Protein AF-A0A813IE29-F1 (afdb_monomer_lite)

Secondary structure (DSSP, 8-state):
-PPPP-PPPPTT---PPP--EEEEE-S--GGG--TT-EEEEEEE-TTSEEEEEETTS-EEEEEGGGEEE----SS--------------TT-HHHHHHHHHHHHHHHHHHHHHHHHHHHHHHHHHHHHHHHHHHHHHHHH-HHHHHHHHHHHHTT-HHHHHHTT-SSHHHHHHHHHHHHHHHHHHHHHHHHHT--

pLDDT: mean 80.19, std 20.21, range [36.53, 98.31]

Organism: Polarella glacialis (NCBI:txid89957)

Radius of gyration: 28.97 Å; chains: 1; bounding box: 82×62×83 Å

Structure (mmCIF, N/CA/C/O backbone):
data_AF-A0A813IE29-F1
#
_entry.id   AF-A0A813IE29-F1
#
loop_
_atom_site.group_PDB
_atom_site.id
_atom_site.type_symbol
_atom_site.label_atom_id
_atom_site.label_alt_id
_atom_site.label_comp_id
_atom_site.label_asym_id
_atom_site.label_entity_id
_atom_site.label_seq_id
_atom_site.pdbx_PDB_ins_code
_atom_site.Cartn_x
_atom_site.Cartn_y
_atom_site.Cartn_z
_atom_site.occupancy
_atom_site.B_iso_or_equiv
_atom_site.auth_seq_id
_atom_site.auth_comp_id
_atom_site.auth_asym_id
_atom_site.auth_atom_id
_atom_site.pdbx_PDB_model_num
ATOM 1 N N . MET A 1 1 ? 47.164 -33.879 40.503 1.00 57.88 1 MET A N 1
ATOM 2 C CA . MET A 1 1 ? 46.144 -33.152 39.718 1.00 57.88 1 MET A CA 1
ATOM 3 C C . MET A 1 1 ? 46.187 -33.703 38.300 1.00 57.88 1 MET A C 1
ATOM 5 O O . MET A 1 1 ? 47.232 -33.551 37.677 1.00 57.88 1 MET A O 1
ATOM 9 N N . PRO A 1 2 ? 45.166 -34.434 37.824 1.00 58.34 2 PRO A N 1
ATOM 10 C CA . PRO A 1 2 ? 45.134 -34.891 36.438 1.00 58.34 2 PRO A CA 1
ATOM 11 C C . PRO A 1 2 ? 44.675 -33.756 35.497 1.00 58.34 2 PRO A C 1
ATOM 13 O O . PRO A 1 2 ? 43.907 -32.894 35.933 1.00 58.34 2 PRO A O 1
ATOM 16 N N . PRO A 1 3 ? 45.145 -33.727 34.235 1.00 64.62 3 PRO A N 1
ATOM 17 C CA . PRO A 1 3 ? 44.758 -32.717 33.256 1.00 64.62 3 PRO A CA 1
ATOM 18 C C . PRO A 1 3 ? 43.343 -32.965 32.714 1.00 64.62 3 PRO A C 1
ATOM 20 O O . PRO A 1 3 ? 42.901 -34.106 32.573 1.00 64.62 3 PRO A O 1
ATOM 23 N N . ALA A 1 4 ? 42.641 -31.869 32.427 1.00 56.41 4 ALA A N 1
ATOM 24 C CA . ALA A 1 4 ? 41.278 -31.851 31.919 1.00 56.41 4 ALA A CA 1
ATOM 25 C C . ALA A 1 4 ? 41.163 -32.551 30.553 1.00 56.41 4 ALA A C 1
ATOM 27 O O . ALA A 1 4 ? 41.956 -32.315 29.641 1.00 56.41 4 ALA A O 1
ATOM 28 N N . LEU A 1 5 ? 40.144 -33.404 30.434 1.00 57.03 5 LEU A N 1
ATOM 29 C CA . LEU A 1 5 ? 39.741 -34.078 29.207 1.00 57.03 5 LEU A CA 1
ATOM 30 C C . LEU A 1 5 ? 39.273 -33.038 28.180 1.00 57.03 5 LEU A C 1
ATOM 32 O O . LEU A 1 5 ? 38.291 -32.331 28.393 1.00 57.03 5 LEU A O 1
ATOM 36 N N . SER A 1 6 ? 39.999 -32.963 27.068 1.00 57.66 6 SER A N 1
ATOM 37 C CA . SER A 1 6 ? 39.623 -32.234 25.859 1.00 57.66 6 SER A CA 1
ATOM 38 C C . SER A 1 6 ? 38.347 -32.853 25.274 1.00 57.66 6 SER A C 1
ATOM 40 O O . SER A 1 6 ? 38.348 -34.019 24.878 1.00 57.66 6 SER A O 1
ATOM 42 N N . SER A 1 7 ? 37.246 -32.095 25.255 1.00 57.84 7 SER A N 1
ATOM 43 C CA . SER A 1 7 ? 36.025 -32.497 24.558 1.00 57.84 7 SER A CA 1
ATOM 44 C C . SER A 1 7 ? 36.246 -32.371 23.053 1.00 57.84 7 SER A C 1
ATOM 46 O O . SER A 1 7 ? 36.462 -31.270 22.542 1.00 57.84 7 SER A O 1
ATOM 48 N N . ALA A 1 8 ? 36.186 -33.495 22.345 1.00 56.22 8 ALA A N 1
ATOM 49 C CA . ALA A 1 8 ? 36.137 -33.499 20.892 1.00 56.22 8 ALA A CA 1
ATOM 50 C C . ALA A 1 8 ? 34.860 -32.781 20.402 1.00 56.22 8 ALA A C 1
ATOM 52 O O . ALA A 1 8 ? 33.805 -32.938 21.024 1.00 56.22 8 ALA A O 1
ATOM 53 N N . PRO A 1 9 ? 34.930 -32.007 19.304 1.00 51.56 9 PRO A N 1
ATOM 54 C CA . PRO A 1 9 ? 33.754 -31.384 18.710 1.00 51.56 9 PRO A CA 1
ATOM 55 C C . PRO A 1 9 ? 32.780 -32.465 18.226 1.00 51.56 9 PRO A C 1
ATOM 57 O O . PRO A 1 9 ? 33.176 -33.432 17.572 1.00 51.56 9 PRO A O 1
ATOM 60 N N . ALA A 1 10 ? 31.505 -32.313 18.585 1.00 57.12 10 ALA A N 1
ATOM 61 C CA . ALA A 1 10 ? 30.446 -33.228 18.192 1.00 57.12 10 ALA A CA 1
ATOM 62 C C . ALA A 1 10 ? 30.301 -33.250 16.661 1.00 57.12 10 ALA A C 1
ATOM 64 O O . ALA A 1 10 ? 30.154 -32.220 16.006 1.00 57.12 10 ALA A O 1
ATOM 65 N N . PHE A 1 11 ? 30.347 -34.454 16.096 1.00 49.22 11 PHE A N 1
ATOM 66 C CA . PHE A 1 11 ? 30.137 -34.729 14.680 1.00 49.22 11 PHE A CA 1
ATOM 67 C C . PHE A 1 11 ? 28.662 -34.436 14.340 1.00 49.22 11 PHE A C 1
ATOM 69 O O . PHE A 1 11 ? 27.794 -35.271 14.584 1.00 49.22 11 PHE A O 1
ATOM 76 N N . GLY A 1 12 ? 28.357 -33.224 13.861 1.00 51.28 12 GLY A N 1
ATOM 77 C CA . GLY A 1 12 ? 26.970 -32.821 13.579 1.00 51.28 12 GLY A CA 1
ATOM 78 C C . GLY A 1 12 ? 26.745 -31.438 12.956 1.00 51.28 12 GLY A C 1
ATOM 79 O O . GLY A 1 12 ? 25.664 -31.195 12.431 1.00 51.28 12 GLY A O 1
ATOM 80 N N . GLU A 1 13 ? 27.731 -30.541 12.936 1.00 45.94 13 GLU A N 1
ATOM 81 C CA . GLU A 1 13 ? 27.557 -29.183 12.392 1.00 45.94 13 GLU A CA 1
ATOM 82 C C . GLU A 1 13 ? 28.070 -29.063 10.952 1.00 45.94 13 GLU A C 1
ATOM 84 O O . GLU A 1 13 ? 29.008 -28.337 10.647 1.00 45.94 13 GLU A O 1
ATOM 89 N N . TYR A 1 14 ? 27.443 -29.797 10.039 1.00 48.53 14 TYR A N 1
ATOM 90 C CA . TYR A 1 14 ? 27.430 -29.427 8.620 1.00 48.53 14 TYR A CA 1
ATOM 91 C C . TYR A 1 14 ? 26.016 -29.646 8.080 1.00 48.53 14 TYR A C 1
ATOM 93 O O . TYR A 1 14 ? 25.783 -30.390 7.131 1.00 48.53 14 TYR A O 1
ATOM 101 N N . ALA A 1 15 ? 25.036 -29.025 8.742 1.00 52.38 15 ALA A N 1
ATOM 102 C CA . ALA A 1 15 ? 23.745 -28.809 8.115 1.00 52.38 15 ALA A CA 1
ATOM 103 C C . ALA A 1 15 ? 23.960 -27.714 7.055 1.00 52.38 15 ALA A C 1
ATOM 105 O O . ALA A 1 15 ? 24.306 -26.590 7.432 1.00 52.38 15 ALA A O 1
ATOM 106 N N . PRO A 1 16 ? 23.830 -28.010 5.746 1.00 56.41 16 PRO A N 1
ATOM 107 C CA . PRO A 1 16 ? 23.849 -26.960 4.735 1.00 56.41 16 PRO A CA 1
ATOM 108 C C . PRO A 1 16 ? 22.800 -25.904 5.111 1.00 56.41 16 PRO A C 1
ATOM 110 O O . PRO A 1 16 ? 21.760 -26.272 5.669 1.00 56.41 16 PRO A O 1
ATOM 113 N N . PRO A 1 17 ? 23.069 -24.608 4.860 1.00 56.44 17 PRO A N 1
ATOM 114 C CA . PRO A 1 17 ? 22.168 -23.531 5.247 1.00 56.44 17 PRO A CA 1
ATOM 115 C C . PRO A 1 17 ? 20.763 -23.867 4.756 1.00 56.44 17 PRO A C 1
ATOM 117 O O . PRO A 1 17 ? 20.552 -24.102 3.564 1.00 56.44 17 PRO A O 1
ATOM 120 N N . ALA A 1 18 ? 19.821 -23.973 5.697 1.00 58.38 18 ALA A N 1
ATOM 121 C CA . ALA A 1 18 ? 18.430 -24.206 5.364 1.00 58.38 18 ALA A CA 1
ATOM 122 C C . ALA A 1 18 ? 18.011 -23.094 4.403 1.00 58.38 18 ALA A C 1
ATOM 124 O O . ALA A 1 18 ? 18.167 -21.915 4.716 1.00 58.38 18 ALA A O 1
ATOM 125 N N . ILE A 1 19 ? 17.543 -23.481 3.218 1.00 63.28 19 ILE A N 1
ATOM 126 C CA . ILE A 1 19 ? 16.995 -22.560 2.229 1.00 63.28 19 ILE A CA 1
ATOM 127 C C . ILE A 1 19 ? 15.746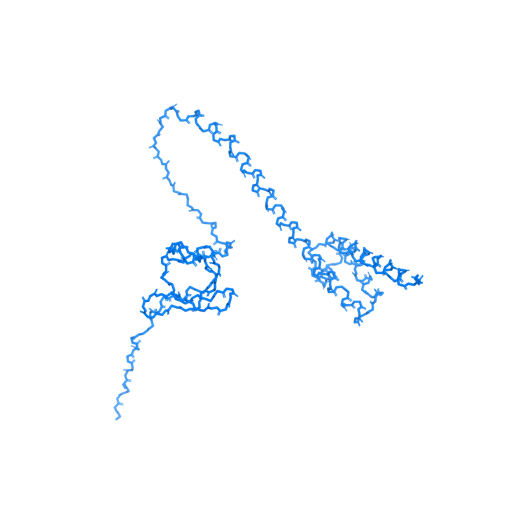 -21.953 2.875 1.00 63.28 19 ILE A C 1
ATOM 129 O O . ILE A 1 19 ? 14.675 -22.551 2.838 1.00 63.28 19 ILE A O 1
ATOM 133 N N . SER A 1 20 ? 15.898 -20.819 3.552 1.00 71.94 20 SER A N 1
ATOM 134 C CA . SER A 1 20 ? 14.799 -20.068 4.141 1.00 71.94 20 SER A CA 1
ATOM 135 C C . SER A 1 20 ? 14.306 -19.070 3.099 1.00 71.94 20 SER A C 1
ATOM 137 O O . SER A 1 20 ? 15.028 -18.169 2.677 1.00 71.94 20 SER A O 1
ATOM 139 N N . GLY A 1 21 ? 13.082 -19.264 2.612 1.00 86.25 21 GLY A N 1
ATOM 140 C CA . GLY A 1 21 ? 12.521 -18.390 1.586 1.00 86.25 21 GLY A CA 1
ATOM 141 C C . GLY A 1 21 ? 11.271 -18.943 0.916 1.00 86.25 21 GLY A C 1
ATOM 142 O O . GLY A 1 21 ? 10.865 -20.085 1.152 1.00 86.25 21 GLY A O 1
ATOM 143 N N . GLN A 1 22 ? 10.659 -18.108 0.074 1.00 91.19 22 GLN A N 1
ATOM 144 C CA . GLN A 1 22 ? 9.569 -18.535 -0.797 1.00 91.19 22 GLN A CA 1
ATOM 145 C C . GLN A 1 22 ? 10.106 -19.437 -1.910 1.00 91.19 22 GLN A C 1
ATOM 147 O O . GLN A 1 22 ? 11.118 -19.149 -2.556 1.00 91.19 22 GLN A O 1
ATOM 152 N N . VAL A 1 23 ? 9.403 -20.537 -2.140 1.00 93.44 23 VAL A N 1
ATOM 153 C CA . VAL A 1 23 ? 9.717 -21.534 -3.157 1.00 93.44 23 VAL A CA 1
ATOM 154 C C . VAL A 1 23 ? 8.485 -21.808 -4.008 1.00 93.44 23 VAL A C 1
ATOM 156 O O . VAL A 1 23 ? 7.357 -21.784 -3.519 1.00 93.44 23 VAL A O 1
ATOM 159 N N . VAL A 1 24 ? 8.712 -22.078 -5.290 1.00 94.50 24 VAL A N 1
ATOM 160 C CA . VAL A 1 24 ? 7.690 -22.533 -6.236 1.00 94.50 24 VAL A CA 1
ATOM 161 C C . VAL A 1 24 ? 7.902 -24.012 -6.495 1.00 94.50 24 VAL A C 1
ATOM 163 O O . VAL A 1 24 ? 9.021 -24.452 -6.775 1.00 94.50 24 VAL A O 1
ATOM 166 N N . LEU A 1 25 ? 6.814 -24.768 -6.423 1.00 93.19 25 LEU A N 1
ATOM 167 C CA . LEU A 1 25 ? 6.791 -26.191 -6.728 1.00 93.19 25 LEU A CA 1
ATOM 168 C C . LEU A 1 25 ? 6.801 -26.416 -8.242 1.00 93.19 25 LEU A C 1
ATOM 170 O O . LEU A 1 25 ? 5.971 -25.870 -8.967 1.00 93.19 25 LEU A O 1
ATOM 174 N N . THR A 1 26 ? 7.727 -27.238 -8.730 1.00 93.69 26 THR A N 1
ATOM 175 C CA . THR A 1 26 ? 7.835 -27.608 -10.150 1.00 93.69 26 THR A CA 1
ATOM 176 C C . THR A 1 26 ? 8.184 -29.087 -10.300 1.00 93.69 26 THR A C 1
ATOM 178 O O . THR A 1 26 ? 8.810 -29.650 -9.412 1.00 93.69 26 THR A O 1
ATOM 181 N N . GLY A 1 27 ? 7.816 -29.723 -11.417 1.00 90.31 27 GLY A N 1
ATOM 182 C CA . GLY A 1 27 ? 8.245 -31.098 -11.724 1.00 90.31 27 GLY A CA 1
ATOM 183 C C . GLY A 1 27 ? 7.491 -32.212 -10.988 1.00 90.31 27 GLY A C 1
ATOM 184 O O . GLY A 1 27 ? 7.920 -33.363 -11.021 1.00 90.31 27 GLY A O 1
ATOM 185 N N . LEU A 1 28 ? 6.362 -31.910 -10.340 1.00 90.50 28 LEU A N 1
ATOM 186 C CA . LEU A 1 28 ? 5.479 -32.930 -9.769 1.00 90.50 28 LEU A CA 1
ATOM 187 C C . LEU A 1 28 ? 4.591 -33.557 -10.862 1.00 90.50 28 LEU A C 1
ATOM 189 O O . LEU A 1 28 ? 4.314 -32.897 -11.862 1.00 90.50 28 LEU A O 1
ATOM 193 N N . PRO A 1 29 ? 4.101 -34.799 -10.682 1.00 90.25 29 PRO A N 1
ATOM 194 C CA . PRO A 1 29 ? 3.117 -35.394 -11.587 1.00 90.25 29 PRO A CA 1
ATOM 195 C C . PRO A 1 29 ? 1.853 -34.530 -11.681 1.00 90.25 29 PRO A C 1
ATOM 197 O O . PRO A 1 29 ? 1.356 -34.058 -10.651 1.00 90.25 29 PRO A O 1
ATOM 200 N N . ASP A 1 30 ? 1.317 -34.369 -12.891 1.00 86.19 30 ASP A N 1
ATOM 201 C CA . ASP A 1 30 ? 0.183 -33.474 -13.170 1.00 86.19 30 ASP A CA 1
ATOM 202 C C . ASP A 1 30 ? -1.082 -33.830 -12.373 1.00 86.19 30 ASP A C 1
ATOM 204 O O . ASP A 1 30 ? -1.842 -32.940 -11.993 1.00 86.19 30 ASP A O 1
ATOM 208 N N . ASP A 1 31 ? -1.246 -35.102 -11.995 1.00 85.38 31 ASP A N 1
ATOM 209 C CA . ASP A 1 31 ? -2.367 -35.600 -11.186 1.00 85.38 31 ASP A CA 1
ATOM 210 C C . ASP A 1 31 ? -2.507 -34.902 -9.823 1.00 85.38 31 ASP A C 1
ATOM 212 O O . ASP A 1 31 ? -3.568 -34.947 -9.200 1.00 85.38 31 ASP A O 1
ATOM 216 N N . ARG A 1 32 ? -1.436 -34.273 -9.320 1.00 84.38 32 ARG A N 1
ATOM 217 C CA . ARG A 1 32 ? -1.461 -33.578 -8.026 1.00 84.38 32 ARG A CA 1
ATOM 218 C C . ARG A 1 32 ? -1.910 -32.125 -8.120 1.00 84.38 32 ARG A C 1
ATOM 220 O O . ARG A 1 32 ? -2.290 -31.575 -7.092 1.00 84.38 32 ARG A O 1
ATOM 227 N N . GLY A 1 33 ? -1.826 -31.492 -9.292 1.00 88.00 33 GLY A N 1
ATOM 228 C CA . GLY A 1 33 ? -2.196 -30.082 -9.467 1.00 88.00 33 GLY A CA 1
ATOM 229 C C . GLY A 1 33 ? -1.409 -29.089 -8.595 1.00 88.00 33 GLY A C 1
ATOM 230 O O . GLY A 1 33 ? -1.905 -28.006 -8.311 1.00 88.00 33 GLY A O 1
ATOM 231 N N . LEU A 1 34 ? -0.207 -29.456 -8.133 1.00 90.50 34 LEU A N 1
ATOM 232 C CA . LEU A 1 34 ? 0.626 -28.621 -7.248 1.00 90.50 34 LEU A CA 1
ATOM 233 C C . LEU A 1 34 ? 1.753 -27.880 -7.988 1.00 90.50 34 LEU A C 1
ATOM 235 O O . LEU A 1 34 ? 2.486 -27.109 -7.372 1.00 90.50 34 LEU A O 1
ATOM 239 N N . ASN A 1 35 ? 1.920 -28.109 -9.293 1.00 91.62 35 ASN A N 1
ATOM 240 C CA . ASN A 1 35 ? 2.904 -27.386 -10.098 1.00 91.62 35 ASN A CA 1
ATOM 241 C C . ASN A 1 35 ? 2.512 -25.905 -10.202 1.00 91.62 35 ASN A C 1
ATOM 243 O O . ASN A 1 35 ? 1.402 -25.579 -10.609 1.00 91.62 35 ASN A O 1
ATOM 247 N N . GLY A 1 36 ? 3.436 -25.016 -9.841 1.00 91.56 36 GLY A N 1
ATOM 248 C CA . GLY A 1 36 ? 3.217 -23.571 -9.775 1.00 91.56 36 GLY A CA 1
ATOM 249 C C . GLY A 1 36 ? 2.738 -23.062 -8.413 1.00 91.56 36 GLY A C 1
ATOM 250 O O . GLY A 1 36 ? 2.699 -21.850 -8.219 1.00 91.56 36 GLY A O 1
ATOM 251 N N . ALA A 1 37 ? 2.424 -23.947 -7.459 1.00 93.38 37 ALA A N 1
ATOM 252 C CA . ALA A 1 37 ? 2.048 -23.528 -6.113 1.00 93.38 37 ALA A CA 1
ATOM 253 C C . ALA A 1 37 ? 3.241 -22.889 -5.382 1.00 93.38 37 ALA A C 1
ATOM 255 O O . ALA A 1 37 ? 4.374 -23.380 -5.462 1.00 93.38 37 ALA A O 1
ATOM 256 N N . ILE A 1 38 ? 2.968 -21.796 -4.666 1.00 94.00 38 ILE A N 1
ATOM 257 C CA . ILE A 1 38 ? 3.945 -21.051 -3.870 1.00 94.00 38 ILE A CA 1
ATOM 258 C C . ILE A 1 38 ? 3.855 -21.527 -2.419 1.00 94.00 38 ILE A C 1
ATOM 260 O O . ILE A 1 38 ? 2.768 -21.750 -1.884 1.00 94.00 38 ILE A O 1
ATOM 264 N N . GLY A 1 39 ? 5.004 -21.691 -1.771 1.00 94.50 39 GLY A N 1
ATOM 265 C CA . GLY A 1 39 ? 5.069 -21.996 -0.349 1.00 94.50 39 GLY A CA 1
ATOM 266 C C . GLY A 1 39 ? 6.342 -21.476 0.301 1.00 94.50 39 GLY A C 1
ATOM 267 O O . GLY A 1 39 ? 7.255 -20.993 -0.367 1.00 94.50 39 GLY A O 1
ATOM 268 N N . THR A 1 40 ? 6.409 -21.590 1.622 1.00 94.88 40 THR A N 1
ATOM 269 C CA . THR A 1 40 ? 7.570 -21.167 2.412 1.00 94.88 40 THR A CA 1
ATOM 270 C C . THR A 1 40 ? 8.364 -22.388 2.846 1.00 94.88 40 THR A C 1
ATOM 272 O O . THR A 1 40 ? 7.831 -23.273 3.519 1.00 94.88 40 THR A O 1
ATOM 275 N N . ALA A 1 41 ? 9.642 -22.442 2.474 1.00 93.81 41 ALA A N 1
ATOM 276 C CA . ALA A 1 41 ? 10.549 -23.487 2.926 1.00 93.81 41 ALA A CA 1
ATOM 277 C C . ALA A 1 41 ? 10.891 -23.285 4.412 1.00 93.81 41 ALA A C 1
ATOM 279 O O . ALA A 1 41 ? 11.356 -22.220 4.816 1.00 93.81 41 ALA A O 1
ATOM 280 N N . LEU A 1 42 ? 10.626 -24.310 5.227 1.00 93.06 42 LEU A N 1
ATOM 281 C CA . LEU A 1 42 ? 10.809 -24.268 6.679 1.00 93.06 42 LEU A CA 1
ATOM 282 C C . LEU A 1 42 ? 12.123 -24.916 7.107 1.00 93.06 42 LEU A C 1
ATOM 284 O O . LEU A 1 42 ? 12.933 -24.308 7.802 1.00 93.06 42 LEU A O 1
ATOM 288 N N . LYS A 1 43 ? 12.314 -26.184 6.737 1.00 92.06 43 LYS A N 1
ATOM 289 C CA . LYS A 1 43 ? 13.465 -26.984 7.164 1.00 92.06 43 LYS A CA 1
ATOM 290 C C . LYS A 1 43 ? 13.747 -28.110 6.188 1.00 92.06 43 LYS A C 1
ATOM 292 O O . LYS A 1 43 ? 12.825 -28.659 5.587 1.00 92.06 43 LYS A O 1
ATOM 297 N N . THR A 1 44 ? 15.009 -28.498 6.101 1.00 92.75 44 THR A N 1
ATOM 298 C CA . THR A 1 44 ? 15.424 -29.716 5.403 1.00 92.75 44 THR A CA 1
ATOM 299 C C . THR A 1 44 ? 15.514 -30.852 6.415 1.00 92.75 44 THR A C 1
ATOM 301 O O . THR A 1 44 ? 16.100 -30.690 7.485 1.00 92.75 44 THR A O 1
ATOM 304 N N . ILE A 1 45 ? 14.876 -31.978 6.113 1.00 92.19 45 ILE A N 1
ATOM 305 C CA . ILE A 1 45 ? 14.909 -33.190 6.939 1.00 92.19 45 ILE A CA 1
ATOM 306 C C . ILE A 1 45 ? 16.083 -34.093 6.525 1.00 92.19 45 ILE A C 1
ATOM 308 O O . ILE A 1 45 ? 16.725 -33.876 5.500 1.00 92.19 45 ILE A O 1
ATOM 312 N N . SER A 1 46 ? 16.403 -35.097 7.346 1.00 89.69 46 SER A N 1
ATOM 313 C CA . SER A 1 46 ? 17.592 -35.950 7.174 1.00 89.69 46 SER A CA 1
ATOM 314 C C . SER A 1 46 ? 17.609 -36.778 5.883 1.00 89.69 46 SER A C 1
ATOM 316 O O . SER A 1 46 ? 18.668 -37.266 5.500 1.00 89.69 46 SER A O 1
ATOM 318 N N . ASP A 1 47 ? 16.469 -36.927 5.205 1.00 88.31 47 ASP A N 1
ATOM 319 C CA . ASP A 1 47 ? 16.352 -37.595 3.903 1.00 88.31 47 ASP A CA 1
ATOM 320 C C . ASP A 1 47 ? 16.708 -36.680 2.709 1.00 88.31 47 ASP A C 1
ATOM 322 O O . ASP A 1 47 ? 16.645 -37.115 1.560 1.00 88.31 47 ASP A O 1
ATOM 326 N N . GLY A 1 48 ? 17.073 -35.417 2.968 1.00 88.31 48 GLY A N 1
ATOM 327 C CA . GLY A 1 48 ? 17.411 -34.422 1.950 1.00 88.31 48 GLY A CA 1
ATOM 328 C C . GLY A 1 48 ? 16.212 -33.680 1.351 1.00 88.31 48 GLY A C 1
ATOM 329 O O . GLY A 1 48 ? 16.403 -32.851 0.462 1.00 88.31 48 GLY A O 1
ATOM 330 N N . ARG A 1 49 ? 14.984 -33.936 1.817 1.00 93.81 49 ARG A N 1
ATOM 331 C CA . ARG A 1 49 ? 13.779 -33.217 1.382 1.00 93.81 49 ARG A CA 1
ATOM 332 C C . ARG A 1 49 ? 13.549 -31.965 2.219 1.00 93.81 49 ARG A C 1
ATOM 334 O O . ARG A 1 49 ? 13.848 -31.918 3.412 1.00 93.81 49 ARG A O 1
ATOM 341 N N . THR A 1 50 ? 12.966 -30.945 1.605 1.00 93.44 50 THR A N 1
ATOM 342 C CA . THR A 1 50 ? 12.608 -29.688 2.261 1.00 93.44 50 THR A CA 1
ATOM 343 C C . THR A 1 50 ? 11.116 -29.668 2.560 1.00 93.44 50 THR A C 1
ATOM 345 O O . THR A 1 50 ? 10.284 -29.916 1.687 1.00 93.44 50 THR A O 1
ATOM 348 N N . VAL A 1 51 ? 10.774 -29.375 3.812 1.00 95.31 51 VAL A N 1
ATOM 349 C CA . VAL A 1 51 ? 9.397 -29.169 4.262 1.00 95.31 51 VAL A CA 1
ATOM 350 C C . VAL A 1 51 ? 8.959 -27.772 3.846 1.00 95.31 51 VAL A C 1
ATOM 352 O O . VAL A 1 51 ? 9.554 -26.780 4.270 1.00 95.31 51 VAL A O 1
ATOM 355 N N . VAL A 1 52 ? 7.916 -27.709 3.025 1.00 95.56 52 VAL A N 1
ATOM 356 C CA . VAL A 1 52 ? 7.312 -26.479 2.519 1.00 95.56 52 VAL A CA 1
ATOM 357 C C . VAL A 1 52 ? 5.915 -26.339 3.110 1.00 95.56 52 VAL A C 1
ATOM 359 O O . VAL A 1 52 ? 5.116 -27.276 3.045 1.00 95.56 52 VAL A O 1
ATOM 362 N N . ARG A 1 53 ? 5.620 -25.169 3.682 1.00 96.38 53 ARG A N 1
ATOM 363 C CA . ARG A 1 53 ? 4.269 -24.789 4.104 1.00 96.38 53 ARG A CA 1
ATOM 364 C C . ARG A 1 53 ? 3.570 -24.066 2.957 1.00 96.38 53 ARG A C 1
ATOM 366 O O . ARG A 1 53 ? 4.056 -23.027 2.513 1.00 96.38 53 ARG A O 1
ATOM 373 N N . LEU A 1 54 ? 2.468 -24.634 2.479 1.00 95.44 54 LEU A N 1
ATOM 374 C CA . LEU A 1 54 ? 1.634 -24.061 1.421 1.00 95.44 54 LEU A CA 1
ATOM 375 C C . LEU A 1 54 ? 0.678 -22.995 1.974 1.00 95.44 54 LEU A C 1
ATOM 377 O O . LEU A 1 54 ? 0.487 -22.887 3.186 1.00 95.44 54 LEU A O 1
ATOM 381 N N . GLU A 1 55 ? 0.046 -22.236 1.077 1.00 92.19 55 GLU A N 1
ATOM 382 C CA . GLU A 1 55 ? -0.947 -21.203 1.424 1.00 92.19 55 GLU A CA 1
ATOM 383 C C . GLU A 1 55 ? -2.176 -21.761 2.156 1.00 92.19 55 GLU A C 1
ATOM 385 O O . GLU A 1 55 ? -2.756 -21.085 3.001 1.00 92.19 55 GLU A O 1
ATOM 390 N N . ASP A 1 56 ? -2.538 -23.017 1.893 1.00 91.38 56 ASP A N 1
ATOM 391 C CA . ASP A 1 56 ? -3.628 -23.713 2.588 1.00 91.38 56 ASP A CA 1
ATOM 392 C C . ASP A 1 56 ? -3.263 -24.169 4.017 1.00 91.38 56 ASP A C 1
ATOM 394 O O . ASP A 1 56 ? -4.081 -24.778 4.709 1.00 91.38 56 ASP A O 1
ATOM 398 N N . GLY A 1 57 ? -2.032 -23.895 4.463 1.00 94.19 57 GLY A N 1
ATOM 399 C CA . GLY A 1 57 ? -1.514 -24.262 5.777 1.00 94.19 57 GLY A CA 1
ATOM 400 C C . GLY A 1 57 ? -0.970 -25.689 5.879 1.00 94.19 57 GLY A C 1
ATOM 401 O O . GLY A 1 57 ? -0.441 -26.052 6.931 1.00 94.19 57 GLY A O 1
ATOM 402 N N . ARG A 1 58 ? -1.045 -26.508 4.820 1.00 95.25 58 ARG A N 1
ATOM 403 C CA . ARG A 1 58 ? -0.470 -27.860 4.820 1.00 95.25 58 ARG A CA 1
ATOM 404 C C . ARG A 1 58 ? 1.050 -27.805 4.713 1.00 95.25 58 ARG A C 1
ATOM 406 O O . ARG A 1 58 ? 1.617 -27.031 3.943 1.00 95.25 58 ARG A O 1
ATOM 413 N N . GLU A 1 59 ? 1.709 -28.683 5.462 1.00 96.75 59 GLU A N 1
ATOM 414 C CA . GLU A 1 59 ? 3.157 -28.878 5.410 1.00 96.75 59 GLU A CA 1
ATOM 415 C C . GLU A 1 59 ? 3.474 -30.169 4.659 1.00 96.75 59 GLU A C 1
ATOM 417 O O . GLU A 1 59 ? 3.056 -31.256 5.060 1.00 96.75 59 GLU A O 1
ATOM 422 N N . LEU A 1 60 ? 4.205 -30.051 3.553 1.00 95.75 60 LEU A N 1
ATOM 423 C CA . LEU A 1 60 ? 4.564 -31.175 2.694 1.00 95.75 60 LEU A CA 1
ATOM 424 C C . LEU A 1 60 ? 6.072 -31.185 2.444 1.00 95.75 60 LEU A C 1
ATOM 426 O O . LEU A 1 60 ? 6.694 -30.140 2.275 1.00 95.75 60 LEU A O 1
ATOM 430 N N . ALA A 1 61 ? 6.668 -32.377 2.430 1.00 96.19 61 ALA A N 1
ATOM 431 C CA . ALA A 1 61 ? 8.092 -32.555 2.165 1.00 96.19 61 ALA A CA 1
ATOM 432 C C . ALA A 1 61 ? 8.332 -32.839 0.678 1.00 96.19 61 ALA A C 1
ATOM 434 O O . ALA A 1 61 ? 7.777 -33.795 0.128 1.00 96.19 61 ALA A O 1
ATOM 435 N N . PHE A 1 62 ? 9.190 -32.042 0.046 1.00 95.62 62 PHE A N 1
ATOM 436 C CA . PHE A 1 62 ? 9.529 -32.154 -1.371 1.00 95.62 62 PHE A CA 1
ATOM 437 C C . PHE A 1 62 ? 11.036 -32.293 -1.574 1.00 95.62 62 PHE A C 1
ATOM 439 O O . PHE A 1 62 ? 11.830 -31.734 -0.821 1.00 95.62 62 PHE A O 1
ATOM 446 N N . SER A 1 63 ? 11.436 -33.035 -2.606 1.00 94.12 63 SER A N 1
ATOM 447 C CA . SER A 1 63 ? 12.830 -33.081 -3.055 1.00 94.12 63 SER A CA 1
ATOM 448 C C . SER A 1 63 ? 13.283 -31.702 -3.545 1.00 94.12 63 SER A C 1
ATOM 450 O O . SER A 1 63 ? 12.491 -30.970 -4.138 1.00 94.12 63 SER A O 1
ATOM 452 N N . SER A 1 64 ? 14.559 -31.365 -3.355 1.00 91.00 64 SER A N 1
ATOM 453 C CA . SER A 1 64 ? 15.143 -30.091 -3.806 1.00 91.00 64 SER A CA 1
ATOM 454 C C . SER A 1 64 ? 15.039 -29.870 -5.320 1.00 91.00 64 SER A C 1
ATOM 456 O O . SER A 1 64 ? 14.891 -28.736 -5.759 1.00 91.00 64 SER A O 1
ATOM 458 N N . GLU A 1 65 ? 15.036 -30.942 -6.116 1.00 94.12 65 GLU A N 1
ATOM 459 C CA . GLU A 1 65 ? 14.816 -30.899 -7.572 1.00 94.12 65 GLU A CA 1
ATOM 460 C C . GLU A 1 65 ? 13.427 -30.366 -7.967 1.00 94.12 65 GLU A C 1
ATOM 462 O O . GLU A 1 65 ? 13.267 -29.798 -9.047 1.00 94.12 65 GLU A O 1
ATOM 467 N N . ASN A 1 66 ? 12.440 -30.491 -7.072 1.00 94.00 66 ASN A N 1
ATOM 468 C CA . ASN A 1 66 ? 11.066 -30.046 -7.302 1.00 94.00 66 ASN A CA 1
ATOM 469 C C . ASN A 1 66 ? 10.800 -28.630 -6.772 1.00 94.00 66 ASN A C 1
ATOM 471 O O . ASN A 1 66 ? 9.659 -28.165 -6.794 1.00 94.00 66 ASN A O 1
ATOM 475 N N . LEU A 1 67 ? 11.829 -27.946 -6.269 1.00 93.12 67 LEU A N 1
ATOM 476 C CA . LEU A 1 67 ? 11.715 -26.631 -5.654 1.00 93.12 67 LEU A CA 1
ATOM 477 C C . LEU A 1 67 ? 12.556 -25.618 -6.423 1.00 93.12 67 LEU A C 1
ATOM 479 O O . LEU A 1 67 ? 13.756 -25.795 -6.617 1.00 93.12 67 LEU A O 1
ATOM 483 N N . ARG A 1 68 ? 11.934 -24.509 -6.821 1.00 92.00 68 ARG A N 1
ATOM 484 C CA . ARG A 1 68 ? 12.641 -23.331 -7.331 1.00 92.00 68 ARG A CA 1
ATOM 485 C C . ARG A 1 68 ? 12.531 -22.210 -6.318 1.00 92.00 68 ARG A C 1
ATOM 487 O O . ARG A 1 68 ? 11.431 -21.757 -6.019 1.00 92.00 68 ARG A O 1
ATOM 494 N N . THR A 1 69 ? 13.662 -21.751 -5.797 1.00 87.94 69 THR A N 1
ATOM 495 C CA . THR A 1 69 ? 13.706 -20.558 -4.949 1.00 87.94 69 THR A CA 1
ATOM 496 C C . THR A 1 69 ? 13.267 -19.346 -5.756 1.00 87.94 69 THR A C 1
ATOM 498 O O . THR A 1 69 ? 13.876 -19.022 -6.778 1.00 87.94 69 THR A O 1
ATOM 501 N N . LEU A 1 70 ? 12.226 -18.661 -5.286 1.00 79.94 70 LEU A N 1
ATOM 502 C CA . LEU A 1 70 ? 11.926 -17.309 -5.733 1.00 79.94 70 LEU A CA 1
ATOM 503 C C . LEU A 1 70 ? 12.941 -16.406 -5.049 1.00 79.94 70 LEU A C 1
ATOM 505 O O . LEU A 1 70 ? 12.692 -15.887 -3.965 1.00 79.94 70 LEU A O 1
ATOM 509 N N . THR A 1 71 ? 14.125 -16.274 -5.642 1.00 63.84 71 THR A N 1
ATOM 510 C CA . THR A 1 71 ? 15.086 -15.278 -5.180 1.00 63.84 71 THR A CA 1
ATOM 511 C C . THR A 1 71 ? 14.389 -13.921 -5.288 1.00 63.84 71 THR A C 1
ATOM 513 O O . THR A 1 71 ? 14.022 -13.539 -6.406 1.00 63.84 71 THR A O 1
ATOM 516 N N . PRO A 1 72 ? 14.159 -13.177 -4.186 1.00 52.41 72 PRO A N 1
ATOM 517 C CA . PRO A 1 72 ? 13.794 -11.779 -4.318 1.00 52.41 72 PRO A CA 1
ATOM 518 C C . PRO A 1 72 ? 14.970 -11.130 -5.042 1.00 52.41 72 PRO A C 1
ATOM 520 O O . PRO A 1 72 ? 16.070 -11.060 -4.505 1.00 52.41 72 PRO A O 1
ATOM 523 N N . SER A 1 73 ? 14.771 -10.771 -6.310 1.00 42.69 73 SER A N 1
ATOM 524 C CA . SER A 1 73 ? 15.793 -10.169 -7.163 1.00 42.69 73 SER A CA 1
ATOM 525 C C . SER A 1 73 ? 16.143 -8.779 -6.634 1.00 42.69 73 SER A C 1
ATOM 527 O O . SER A 1 73 ? 15.687 -7.762 -7.153 1.00 42.69 73 SER A O 1
ATOM 529 N N . ILE A 1 74 ? 16.959 -8.746 -5.592 1.00 46.09 74 ILE A N 1
ATOM 530 C CA . ILE A 1 74 ? 17.732 -7.603 -5.143 1.00 46.09 74 ILE A CA 1
ATOM 531 C C . ILE A 1 74 ? 19.164 -8.142 -5.056 1.00 46.09 74 ILE A C 1
ATOM 533 O O . ILE A 1 74 ? 19.451 -8.989 -4.221 1.00 46.09 74 ILE A O 1
ATOM 537 N N . ALA A 1 75 ? 20.025 -7.668 -5.961 1.00 43.41 75 ALA A N 1
ATOM 538 C CA . ALA A 1 75 ? 21.449 -8.000 -6.110 1.00 43.41 75 ALA A CA 1
ATOM 539 C C . ALA A 1 75 ? 21.809 -9.327 -6.821 1.00 43.41 75 ALA A C 1
ATOM 541 O O . ALA A 1 75 ? 22.118 -10.334 -6.197 1.00 43.41 75 ALA A O 1
ATOM 542 N N . ALA A 1 76 ? 21.882 -9.268 -8.156 1.00 42.47 76 ALA A N 1
ATOM 543 C CA . ALA A 1 76 ? 22.850 -10.031 -8.957 1.00 42.47 76 ALA A CA 1
ATOM 544 C C . ALA A 1 76 ? 23.066 -9.338 -10.319 1.00 42.47 76 ALA A C 1
ATOM 546 O O . ALA A 1 76 ? 22.804 -9.891 -11.383 1.00 42.47 76 ALA A O 1
ATOM 547 N N . VAL A 1 77 ? 23.521 -8.081 -10.280 1.00 45.59 77 VAL A N 1
ATOM 548 C CA . VAL A 1 77 ? 24.263 -7.479 -11.397 1.00 45.59 77 VAL A CA 1
ATOM 549 C C . VAL A 1 77 ? 25.720 -7.868 -11.177 1.00 45.59 77 VAL A C 1
ATOM 551 O O . VAL A 1 77 ? 26.506 -7.095 -10.646 1.00 45.59 77 VAL A O 1
ATOM 554 N N . GLU A 1 78 ? 26.070 -9.099 -11.527 1.00 36.53 78 GLU A N 1
ATOM 555 C CA . GLU A 1 78 ? 27.466 -9.510 -11.650 1.00 36.53 78 GLU A CA 1
ATOM 556 C C . GLU A 1 78 ? 27.691 -10.059 -13.054 1.00 36.53 78 GLU A C 1
ATOM 558 O O . GLU A 1 78 ? 27.363 -11.194 -13.394 1.00 36.53 78 GLU A O 1
ATOM 563 N N . ASN A 1 79 ? 28.195 -9.151 -13.892 1.00 41.59 79 ASN A N 1
ATOM 564 C CA . ASN A 1 79 ? 29.185 -9.368 -14.941 1.00 41.59 79 ASN A CA 1
ATOM 565 C C . ASN A 1 79 ? 29.487 -10.833 -15.287 1.00 41.59 79 ASN A C 1
ATOM 567 O O . ASN A 1 79 ? 30.560 -11.353 -14.993 1.00 41.59 79 ASN A O 1
ATOM 571 N N . SER A 1 80 ? 28.604 -11.458 -16.059 1.00 38.84 80 SER A N 1
ATOM 572 C CA . SER A 1 80 ? 29.011 -12.535 -16.960 1.00 38.84 80 SER A CA 1
ATOM 573 C C . SER A 1 80 ? 29.465 -11.924 -18.285 1.00 38.84 80 SER A C 1
ATOM 575 O O . SER A 1 80 ? 28.836 -12.086 -19.325 1.00 38.84 80 SER A O 1
ATOM 577 N N . SER A 1 81 ? 30.574 -11.183 -18.251 1.00 46.09 81 SER A N 1
ATOM 578 C CA . SER A 1 81 ? 31.370 -10.885 -19.443 1.00 46.09 81 SER A CA 1
ATOM 579 C C . SER A 1 81 ? 32.180 -12.132 -19.798 1.00 46.09 81 SER A C 1
ATOM 581 O O . SER A 1 81 ? 33.381 -12.214 -19.556 1.00 46.09 81 SER A O 1
ATOM 583 N N . SER A 1 82 ? 31.496 -13.142 -20.333 1.00 43.47 82 SER A N 1
ATOM 584 C CA . SER A 1 82 ? 32.136 -14.300 -20.947 1.00 43.47 82 SER A CA 1
ATOM 585 C C . SER A 1 82 ? 32.577 -13.933 -22.363 1.00 43.47 82 SER A C 1
ATOM 587 O O . SER A 1 82 ? 31.758 -13.777 -23.270 1.00 43.47 82 SER A O 1
ATOM 589 N N . SER A 1 83 ? 33.892 -13.779 -22.515 1.00 53.75 83 SER A N 1
ATOM 590 C CA . SER A 1 83 ? 34.624 -13.704 -23.778 1.00 53.75 83 SER A CA 1
ATOM 591 C C . SER A 1 83 ? 34.111 -14.706 -24.812 1.00 53.75 83 SER A C 1
ATOM 593 O O . SER A 1 83 ? 34.214 -15.915 -24.619 1.00 53.75 83 SER A O 1
ATOM 595 N N . LEU A 1 84 ? 33.654 -14.193 -25.953 1.00 43.47 84 LEU A N 1
ATOM 596 C CA . LEU A 1 84 ? 33.493 -14.944 -27.196 1.00 43.47 84 LEU A CA 1
ATOM 597 C C . LEU A 1 84 ? 34.328 -14.250 -28.271 1.00 43.47 84 LEU A C 1
ATOM 599 O O . LEU A 1 84 ? 33.861 -13.394 -29.022 1.00 43.47 84 LEU A O 1
ATOM 603 N N . SER A 1 85 ? 35.612 -14.595 -28.301 1.00 53.66 85 SER A N 1
ATOM 604 C CA . SER A 1 85 ? 36.493 -14.301 -29.420 1.00 53.66 85 SER A CA 1
ATOM 605 C C . SER A 1 85 ? 36.312 -15.365 -30.506 1.00 53.66 85 SER A C 1
ATOM 607 O O . SER A 1 85 ? 36.450 -16.557 -30.264 1.00 53.66 85 SER A O 1
ATOM 609 N N . GLY A 1 86 ? 36.062 -14.900 -31.731 1.00 49.25 86 GLY A N 1
ATOM 610 C CA . GLY A 1 86 ? 36.500 -15.585 -32.947 1.00 49.25 86 GLY A CA 1
ATOM 611 C C . GLY A 1 86 ? 35.569 -16.636 -33.553 1.00 49.25 86 GLY A C 1
ATOM 612 O O . GLY A 1 86 ? 35.792 -17.820 -33.376 1.00 49.25 86 GLY A O 1
ATOM 613 N N . GLN A 1 87 ? 34.648 -16.205 -34.423 1.00 43.50 87 GLN A N 1
ATOM 614 C CA . GLN A 1 87 ? 34.521 -16.755 -35.786 1.00 43.50 87 GLN A CA 1
ATOM 615 C C . GLN A 1 87 ? 33.519 -15.921 -36.597 1.00 43.50 87 GLN A C 1
ATOM 617 O O . GLN A 1 87 ? 32.303 -16.040 -36.475 1.00 43.50 87 GLN A O 1
ATOM 622 N N . ARG A 1 88 ? 34.052 -15.026 -37.435 1.00 43.12 88 ARG A N 1
ATOM 623 C CA . ARG A 1 88 ? 33.285 -14.241 -38.407 1.00 43.12 88 ARG A CA 1
ATOM 624 C C . ARG A 1 88 ? 32.978 -15.112 -39.630 1.00 43.12 88 ARG A C 1
ATOM 626 O O . ARG A 1 88 ? 33.846 -15.286 -40.478 1.00 43.12 88 ARG A O 1
ATOM 633 N N . SER A 1 89 ? 31.747 -15.612 -39.737 1.00 54.03 89 SER A N 1
ATOM 634 C CA . SER A 1 89 ? 31.145 -16.002 -41.019 1.00 54.03 89 SER A CA 1
ATOM 635 C C . SER A 1 89 ? 30.212 -14.877 -41.483 1.00 54.03 89 SER A C 1
ATOM 637 O O . SER A 1 89 ? 29.422 -14.354 -40.701 1.00 54.03 89 SER A O 1
ATOM 639 N N . SER A 1 90 ? 30.345 -14.454 -42.741 1.00 54.00 90 SER A N 1
ATOM 640 C CA . SER A 1 90 ? 29.766 -13.219 -43.302 1.00 54.00 90 SER A CA 1
ATOM 641 C C . SER A 1 90 ? 28.260 -13.299 -43.632 1.00 54.00 90 SER A C 1
ATOM 643 O O . SER A 1 90 ? 27.709 -12.372 -44.217 1.00 54.00 90 SER A O 1
ATOM 645 N N . SER A 1 91 ? 27.561 -14.380 -43.270 1.00 49.78 91 SER A N 1
ATOM 646 C CA . SER A 1 91 ? 26.135 -14.584 -43.593 1.00 49.78 91 SER A CA 1
ATOM 647 C C . SER A 1 91 ? 25.156 -14.253 -42.452 1.00 49.78 91 SER A C 1
ATOM 649 O O . SER A 1 91 ? 23.946 -14.320 -42.649 1.00 49.78 91 SER A O 1
ATOM 651 N N . THR A 1 92 ? 25.640 -13.847 -41.274 1.00 52.53 92 THR A N 1
ATOM 652 C CA . THR A 1 92 ? 24.813 -13.632 -40.065 1.00 52.53 92 THR A CA 1
ATOM 653 C C . THR A 1 92 ? 24.241 -12.213 -39.919 1.00 52.53 92 THR A C 1
ATOM 655 O O . THR A 1 92 ? 23.407 -11.966 -39.050 1.00 52.53 92 THR A O 1
ATOM 658 N N . TRP A 1 93 ? 24.648 -11.260 -40.765 1.00 48.88 93 TRP A N 1
ATOM 659 C CA . TRP A 1 93 ? 24.232 -9.856 -40.625 1.00 48.88 93 TRP A CA 1
ATOM 660 C C . TRP A 1 93 ? 22.760 -9.596 -40.968 1.00 48.88 93 TRP A C 1
ATOM 662 O O . TRP A 1 93 ? 22.174 -8.658 -40.431 1.00 48.88 93 TRP A O 1
ATOM 672 N N . ASN A 1 94 ? 22.135 -10.440 -41.793 1.00 52.84 94 ASN A N 1
ATOM 673 C CA . ASN A 1 94 ? 20.720 -10.272 -42.138 1.00 52.84 94 ASN A CA 1
ATOM 674 C C . ASN A 1 94 ? 19.779 -10.788 -41.031 1.00 52.84 94 ASN A C 1
ATOM 676 O O . ASN A 1 94 ? 18.775 -10.140 -40.755 1.00 52.84 94 ASN A O 1
ATOM 680 N N . ALA A 1 95 ? 20.147 -11.853 -40.307 1.00 52.38 95 ALA A N 1
ATOM 681 C CA . ALA A 1 95 ? 19.339 -12.391 -39.202 1.00 52.38 95 ALA A CA 1
ATOM 682 C C . ALA A 1 95 ? 19.349 -11.490 -37.947 1.00 52.38 95 ALA A C 1
ATOM 684 O O . ALA A 1 95 ? 18.351 -11.376 -37.238 1.00 52.38 95 ALA A O 1
ATOM 685 N N . LEU A 1 96 ? 20.456 -10.784 -37.691 1.00 50.69 96 LEU A N 1
ATOM 686 C CA . LEU A 1 96 ? 20.565 -9.832 -36.576 1.00 50.69 96 LEU A CA 1
ATOM 687 C C . LEU A 1 96 ? 19.721 -8.563 -36.786 1.00 50.69 96 LEU A C 1
ATOM 689 O O . LEU A 1 96 ? 19.295 -7.938 -35.817 1.00 50.69 96 LEU A O 1
ATOM 693 N N . LYS A 1 97 ? 19.443 -8.194 -38.041 1.00 51.72 97 LYS A N 1
ATOM 694 C CA . LYS A 1 97 ? 18.616 -7.027 -38.374 1.00 51.72 97 LYS A CA 1
ATOM 695 C C . LYS A 1 97 ? 17.121 -7.294 -38.154 1.00 51.72 97 LYS A C 1
ATOM 697 O O . LYS A 1 97 ? 16.415 -6.391 -37.717 1.00 51.72 97 LYS A O 1
ATOM 702 N N . GLU A 1 98 ? 16.666 -8.530 -38.375 1.00 48.19 98 GLU A N 1
ATOM 703 C CA . GLU A 1 98 ? 15.306 -8.981 -38.031 1.00 48.19 98 GLU A CA 1
ATOM 704 C C . GLU A 1 98 ? 15.123 -9.188 -36.519 1.00 48.19 98 GLU A C 1
ATOM 706 O O . GLU A 1 98 ? 14.114 -8.759 -35.959 1.00 48.19 98 GLU A O 1
ATOM 711 N N . ALA A 1 99 ? 16.127 -9.723 -35.813 1.00 49.62 99 ALA A N 1
ATOM 712 C CA . ALA A 1 99 ? 16.085 -9.830 -34.350 1.00 49.62 99 ALA A CA 1
ATOM 713 C C . ALA A 1 99 ? 16.084 -8.458 -33.639 1.00 49.62 99 ALA A C 1
ATOM 715 O O . ALA A 1 99 ? 15.500 -8.316 -32.566 1.00 49.62 99 ALA A O 1
ATOM 716 N N . ALA A 1 100 ? 16.682 -7.422 -34.242 1.00 49.59 100 ALA A N 1
ATOM 717 C CA . ALA A 1 100 ? 16.678 -6.061 -33.700 1.00 49.59 100 ALA A CA 1
ATOM 718 C C . ALA A 1 100 ? 15.302 -5.364 -33.775 1.00 49.59 100 ALA A C 1
ATOM 720 O O . ALA A 1 100 ? 15.033 -4.471 -32.971 1.00 49.59 100 ALA A O 1
ATOM 721 N N . ALA A 1 101 ? 14.425 -5.767 -34.702 1.00 51.72 101 ALA A N 1
ATOM 722 C CA . ALA A 1 101 ? 13.047 -5.274 -34.758 1.00 51.72 101 ALA A CA 1
ATOM 723 C C . ALA A 1 101 ? 12.186 -5.909 -33.651 1.00 51.72 101 ALA A C 1
ATOM 725 O O . ALA A 1 101 ? 11.483 -5.197 -32.941 1.00 51.72 101 ALA A O 1
ATOM 726 N N . VAL A 1 102 ? 12.342 -7.218 -33.417 1.00 52.44 102 VAL A N 1
ATOM 727 C CA . VAL A 1 102 ? 11.669 -7.940 -32.319 1.00 52.44 102 VAL A CA 1
ATOM 728 C C . VAL A 1 102 ? 12.191 -7.495 -30.943 1.00 52.44 102 VAL A C 1
ATOM 730 O O . VAL A 1 102 ? 11.425 -7.386 -29.988 1.00 52.44 102 VAL A O 1
ATOM 733 N N . GLY A 1 103 ? 13.482 -7.165 -30.830 1.00 49.50 103 GLY A N 1
ATOM 734 C CA . GLY A 1 103 ? 14.082 -6.661 -29.590 1.00 49.50 103 GLY A CA 1
ATOM 735 C C . GLY A 1 103 ? 13.562 -5.288 -29.146 1.00 49.50 103 GLY A C 1
ATOM 7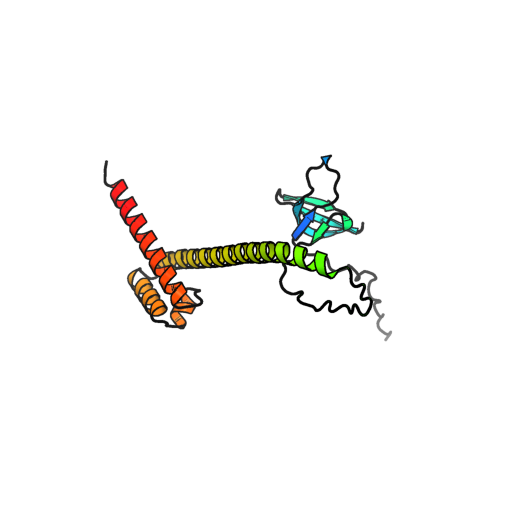36 O O . GLY A 1 103 ? 13.483 -5.036 -27.944 1.00 49.50 103 GLY A O 1
ATOM 737 N N . LYS A 1 104 ? 13.159 -4.412 -30.079 1.00 54.56 104 LYS A N 1
ATOM 738 C CA . LYS A 1 104 ? 12.560 -3.108 -29.738 1.00 54.56 104 LYS A CA 1
ATOM 739 C C . LYS A 1 104 ? 11.172 -3.253 -29.118 1.00 54.56 104 LYS A C 1
ATOM 741 O O . LYS A 1 104 ? 10.904 -2.608 -28.110 1.00 54.56 104 LYS A O 1
ATOM 746 N N . ASP A 1 105 ? 10.339 -4.145 -29.648 1.00 50.47 105 ASP A N 1
ATOM 747 C CA . ASP A 1 105 ? 9.003 -4.389 -29.091 1.00 50.47 105 ASP A CA 1
ATOM 748 C C . ASP A 1 105 ? 9.064 -5.016 -27.689 1.00 50.47 105 ASP A C 1
ATOM 750 O O . ASP A 1 105 ? 8.261 -4.679 -26.816 1.00 50.47 105 ASP A O 1
ATOM 754 N N . VAL A 1 106 ? 10.046 -5.886 -27.427 1.00 54.28 106 VAL A N 1
ATOM 755 C CA . VAL A 1 106 ? 10.258 -6.465 -26.088 1.00 54.28 106 VAL A CA 1
ATOM 756 C C . VAL A 1 106 ? 10.795 -5.424 -25.101 1.00 54.28 106 VAL A C 1
ATOM 758 O O . VAL A 1 106 ? 10.337 -5.386 -23.959 1.00 54.28 106 VAL A O 1
ATOM 761 N N . ALA A 1 107 ? 11.705 -4.544 -25.536 1.00 55.06 107 ALA A N 1
ATOM 762 C CA . ALA A 1 107 ? 12.210 -3.454 -24.703 1.00 55.06 107 ALA A CA 1
ATOM 763 C C . ALA A 1 107 ? 11.089 -2.482 -24.298 1.00 55.06 107 ALA A C 1
ATOM 765 O O . ALA A 1 107 ? 10.973 -2.154 -23.121 1.00 55.06 107 ALA A O 1
ATOM 766 N N . CYS A 1 108 ? 10.206 -2.102 -25.229 1.00 50.91 108 CYS A N 1
ATOM 767 C CA . CYS A 1 108 ? 9.060 -1.246 -24.919 1.00 50.91 108 CYS A CA 1
ATOM 768 C C . CYS A 1 108 ? 8.055 -1.926 -23.972 1.00 50.91 108 CYS A C 1
ATOM 770 O O . CYS A 1 108 ? 7.549 -1.282 -23.057 1.00 50.91 108 CYS A O 1
ATOM 772 N N . ARG A 1 109 ? 7.778 -3.230 -24.131 1.00 47.19 109 ARG A N 1
ATOM 773 C CA . ARG A 1 109 ? 6.846 -3.946 -23.234 1.00 47.19 109 ARG A CA 1
ATOM 774 C C . ARG A 1 109 ? 7.375 -4.083 -21.808 1.00 47.19 109 ARG A C 1
ATOM 776 O O . ARG A 1 109 ? 6.589 -3.957 -20.873 1.00 47.19 109 ARG A O 1
ATOM 783 N N . LEU A 1 110 ? 8.675 -4.323 -21.630 1.00 60.25 110 LEU A N 1
ATOM 784 C CA . LEU A 1 110 ? 9.287 -4.362 -20.298 1.00 60.25 110 LEU A CA 1
ATOM 785 C C . LEU A 1 110 ? 9.237 -2.987 -19.619 1.00 60.25 110 LEU A C 1
ATOM 787 O O . LEU A 1 110 ? 8.907 -2.909 -18.436 1.00 60.25 110 LEU A O 1
ATOM 791 N N . ASP A 1 111 ? 9.470 -1.916 -20.376 1.00 59.78 111 ASP A N 1
ATOM 792 C CA . ASP A 1 111 ? 9.426 -0.544 -19.862 1.00 59.78 111 ASP A CA 1
ATOM 793 C C . ASP A 1 111 ? 8.018 -0.166 -19.360 1.00 59.78 111 ASP A C 1
ATOM 795 O O . ASP A 1 111 ? 7.866 0.330 -18.245 1.00 59.78 111 ASP A O 1
ATOM 799 N N . LEU A 1 112 ? 6.960 -0.540 -20.099 1.00 60.97 112 LEU A N 1
ATOM 800 C CA . LEU A 1 112 ? 5.572 -0.351 -19.648 1.00 60.97 112 LEU A CA 1
ATOM 801 C C . LEU A 1 112 ? 5.258 -1.103 -18.345 1.00 60.97 112 LEU A C 1
ATOM 803 O O . LEU A 1 112 ? 4.590 -0.556 -17.471 1.00 60.97 112 LEU A O 1
ATOM 807 N N . THR A 1 113 ? 5.737 -2.342 -18.193 1.00 67.25 113 THR A N 1
ATOM 808 C CA . THR A 1 113 ? 5.474 -3.135 -16.975 1.00 67.25 113 THR A CA 1
ATOM 809 C C . THR A 1 113 ? 6.217 -2.608 -15.745 1.00 67.25 113 THR A C 1
ATOM 811 O O . THR A 1 113 ? 5.729 -2.723 -14.618 1.00 67.25 113 THR A O 1
ATOM 814 N N . LEU A 1 114 ? 7.398 -2.013 -15.939 1.00 67.44 114 LEU A N 1
ATOM 815 C CA . LEU A 1 114 ? 8.161 -1.393 -14.858 1.00 67.44 114 LEU A CA 1
ATOM 816 C C . LEU A 1 114 ? 7.578 -0.033 -14.473 1.00 67.44 114 LEU A C 1
ATOM 818 O O . LEU A 1 114 ? 7.446 0.241 -13.279 1.00 67.44 114 LEU A O 1
ATOM 822 N N . ALA A 1 115 ? 7.172 0.777 -15.456 1.00 70.56 115 ALA A N 1
ATOM 823 C CA . ALA A 1 115 ? 6.455 2.026 -15.221 1.00 70.56 115 ALA A CA 1
ATOM 824 C C . ALA A 1 115 ? 5.163 1.773 -14.430 1.00 70.56 115 ALA A C 1
ATOM 826 O O . ALA A 1 115 ? 4.985 2.355 -13.361 1.00 70.56 115 ALA A O 1
ATOM 827 N N . SER A 1 116 ? 4.346 0.796 -14.849 1.00 81.25 116 SER A N 1
ATOM 828 C CA . SER A 1 116 ? 3.110 0.448 -14.137 1.00 81.25 116 SER A CA 1
ATOM 829 C C . SER A 1 116 ? 3.365 -0.038 -12.709 1.00 81.25 116 SER A C 1
ATOM 831 O O . SER A 1 116 ? 2.579 0.235 -11.806 1.00 81.25 116 SER A O 1
ATOM 833 N N . ARG A 1 117 ? 4.472 -0.755 -12.468 1.00 87.25 117 ARG A N 1
ATOM 834 C CA . ARG A 1 117 ? 4.835 -1.204 -11.117 1.00 87.25 117 ARG A CA 1
ATOM 835 C C . ARG A 1 117 ? 5.238 -0.034 -10.225 1.00 87.25 117 ARG A C 1
ATOM 837 O O . ARG A 1 117 ? 4.849 -0.013 -9.061 1.00 87.25 117 ARG A O 1
ATOM 844 N N . ARG A 1 118 ? 6.007 0.921 -10.752 1.00 85.88 118 ARG A N 1
ATOM 845 C CA . ARG A 1 118 ? 6.431 2.113 -10.009 1.00 85.88 118 ARG A CA 1
ATOM 846 C C . ARG A 1 118 ? 5.243 3.001 -9.667 1.00 85.88 118 ARG A C 1
ATOM 848 O O . ARG A 1 118 ? 5.128 3.427 -8.525 1.00 85.88 118 ARG A O 1
ATOM 855 N N . GLU A 1 119 ? 4.350 3.221 -10.626 1.00 88.62 119 GLU A N 1
ATOM 856 C CA . GLU A 1 119 ? 3.110 3.971 -10.420 1.00 88.62 119 GLU A CA 1
ATOM 857 C C . GLU A 1 119 ? 2.221 3.296 -9.372 1.00 88.62 119 GLU A C 1
ATOM 859 O O . GLU A 1 119 ? 1.753 3.959 -8.452 1.00 88.62 119 GLU A O 1
ATOM 864 N N . ALA A 1 120 ? 2.054 1.969 -9.437 1.00 87.06 120 ALA A N 1
ATOM 865 C CA . ALA A 1 120 ? 1.295 1.223 -8.434 1.00 87.06 120 ALA A CA 1
ATOM 866 C C . ALA A 1 120 ? 1.927 1.307 -7.034 1.00 87.06 120 ALA A C 1
ATOM 868 O O . ALA A 1 120 ? 1.217 1.475 -6.047 1.00 87.06 120 ALA A O 1
ATOM 869 N N . GLN A 1 121 ? 3.258 1.226 -6.938 1.00 92.06 121 GLN A N 1
ATOM 870 C CA . GLN A 1 121 ? 3.980 1.394 -5.673 1.00 92.06 121 GLN A CA 1
ATOM 871 C C . GLN A 1 121 ? 3.831 2.811 -5.115 1.00 92.06 121 GLN A C 1
ATOM 873 O O . GLN A 1 121 ? 3.602 2.975 -3.920 1.00 92.06 121 GLN A O 1
ATOM 878 N N . GLN A 1 122 ? 3.923 3.827 -5.972 1.00 93.12 122 GLN A N 1
ATOM 879 C CA . GLN A 1 122 ? 3.725 5.216 -5.575 1.00 93.12 122 GLN A CA 1
ATOM 880 C C . GLN A 1 122 ? 2.282 5.457 -5.117 1.00 93.12 122 GLN A C 1
ATOM 882 O O . GLN A 1 122 ? 2.073 6.047 -4.064 1.00 93.12 122 GLN A O 1
ATOM 887 N N . ALA A 1 123 ? 1.289 4.950 -5.850 1.00 92.00 123 ALA A N 1
ATOM 888 C CA . ALA A 1 123 ? -0.116 5.049 -5.469 1.00 92.00 123 ALA A CA 1
ATOM 889 C C . ALA A 1 123 ? -0.402 4.352 -4.129 1.00 92.00 123 ALA A C 1
ATOM 891 O O . ALA A 1 123 ? -1.107 4.913 -3.294 1.00 92.00 123 ALA A O 1
A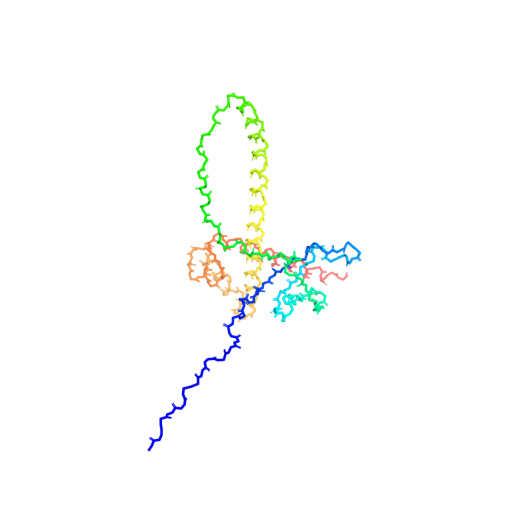TOM 892 N N . ALA A 1 124 ? 0.178 3.169 -3.897 1.00 93.44 124 ALA A N 1
ATOM 893 C CA . ALA A 1 124 ? 0.067 2.462 -2.622 1.00 93.44 124 ALA A CA 1
ATOM 894 C C . ALA A 1 124 ? 0.678 3.270 -1.468 1.00 93.44 124 ALA A C 1
ATOM 896 O O . ALA A 1 124 ? 0.043 3.416 -0.429 1.00 93.44 124 ALA A O 1
ATOM 897 N N . LYS A 1 125 ? 1.859 3.864 -1.680 1.00 96.19 125 LYS A N 1
ATOM 898 C CA . LYS A 1 125 ? 2.524 4.718 -0.688 1.00 96.19 125 LYS A CA 1
ATOM 899 C C . LYS A 1 125 ? 1.691 5.957 -0.339 1.00 96.19 125 LYS A C 1
ATOM 901 O O . LYS A 1 125 ? 1.530 6.279 0.830 1.00 96.19 125 LYS A O 1
ATOM 906 N N . ILE A 1 126 ? 1.135 6.641 -1.342 1.00 97.06 126 ILE A N 1
ATOM 907 C CA . ILE A 1 126 ? 0.249 7.794 -1.112 1.00 97.06 126 ILE A CA 1
ATOM 908 C C . ILE A 1 126 ? -1.020 7.368 -0.365 1.00 97.06 126 ILE A C 1
ATOM 910 O O . ILE A 1 126 ? -1.511 8.109 0.480 1.00 97.06 126 ILE A O 1
ATOM 914 N N . HIS A 1 127 ? -1.554 6.181 -0.660 1.00 95.56 127 HIS A N 1
ATOM 915 C CA . HIS A 1 127 ? -2.725 5.660 0.034 1.00 95.56 127 HIS A CA 1
ATOM 916 C C . HIS A 1 127 ? -2.442 5.359 1.511 1.00 95.56 127 HIS A C 1
ATOM 918 O O . HIS A 1 127 ? -3.242 5.733 2.362 1.00 95.56 127 HIS A O 1
ATOM 924 N N . GLU A 1 128 ? -1.300 4.744 1.818 1.00 96.56 128 GLU A N 1
ATOM 925 C CA . GLU A 1 128 ? -0.846 4.505 3.193 1.00 96.56 128 GLU A CA 1
ATOM 926 C C . GLU A 1 128 ? -0.677 5.825 3.960 1.00 96.56 128 GLU A C 1
ATOM 928 O O . GLU A 1 128 ? -1.271 5.994 5.023 1.00 96.56 128 GLU A O 1
ATOM 933 N N . ALA A 1 129 ? -0.006 6.815 3.360 1.00 96.94 129 ALA A N 1
ATOM 934 C CA . ALA A 1 129 ? 0.139 8.147 3.950 1.00 96.94 129 ALA A CA 1
ATOM 935 C C . ALA A 1 129 ? -1.212 8.859 4.173 1.00 96.94 129 ALA A C 1
ATOM 937 O O . ALA A 1 129 ? -1.368 9.616 5.129 1.00 96.94 129 ALA A O 1
ATOM 938 N N . ALA A 1 130 ? -2.212 8.619 3.317 1.00 97.50 130 ALA A N 1
ATOM 939 C CA . ALA A 1 130 ? -3.560 9.160 3.505 1.00 97.50 130 ALA A CA 1
ATOM 940 C C . ALA A 1 130 ? -4.277 8.530 4.707 1.00 97.50 130 ALA A C 1
ATOM 942 O O . ALA A 1 130 ? -4.966 9.240 5.438 1.00 97.50 130 ALA A O 1
ATOM 943 N N . ILE A 1 131 ? -4.102 7.224 4.934 1.00 96.38 131 ILE A N 1
ATOM 944 C CA . ILE A 1 131 ? -4.641 6.541 6.118 1.00 96.38 131 ILE A CA 1
ATOM 945 C C . ILE A 1 131 ? -4.011 7.133 7.382 1.00 96.38 131 ILE A C 1
ATOM 947 O O . ILE A 1 131 ? -4.741 7.580 8.265 1.00 96.38 131 ILE A O 1
ATOM 951 N N . GLU A 1 132 ? -2.679 7.227 7.430 1.00 96.25 132 GLU A N 1
ATOM 952 C CA . GLU A 1 132 ? -1.960 7.816 8.568 1.00 96.25 132 GLU A CA 1
ATOM 953 C C . GLU A 1 132 ? -2.367 9.276 8.812 1.00 96.25 132 GLU A C 1
ATOM 955 O O . GLU A 1 132 ? -2.587 9.685 9.952 1.00 96.25 132 GLU A O 1
ATOM 960 N N . TYR A 1 133 ? -2.538 10.068 7.749 1.00 96.94 133 TYR A N 1
ATOM 961 C CA . TYR A 1 133 ? -3.017 11.445 7.855 1.00 96.94 133 TYR A CA 1
ATOM 962 C C . TYR A 1 133 ? -4.391 11.524 8.538 1.00 96.94 133 TYR A C 1
ATOM 964 O O . TYR A 1 133 ? -4.586 12.347 9.434 1.00 96.94 133 TYR A O 1
ATOM 972 N N . HIS A 1 134 ? -5.342 10.668 8.150 1.00 96.75 134 HIS A N 1
ATOM 973 C CA . HIS A 1 134 ? -6.674 10.636 8.765 1.00 96.75 134 HIS A CA 1
ATOM 974 C C . HIS A 1 134 ? -6.628 10.173 10.223 1.00 96.75 134 HIS A C 1
ATOM 976 O O . HIS A 1 134 ? -7.325 10.743 11.063 1.00 96.75 134 HIS A O 1
ATOM 982 N N . GLU A 1 135 ? -5.779 9.201 10.556 1.00 96.19 135 GLU A N 1
ATOM 983 C CA . GLU A 1 135 ? -5.556 8.788 11.946 1.00 96.19 135 GLU A CA 1
ATOM 984 C C . GLU A 1 135 ? -5.004 9.942 12.792 1.00 96.19 135 GLU A C 1
ATOM 986 O O . GLU A 1 135 ? -5.510 10.225 13.882 1.00 96.19 135 GLU A O 1
ATOM 991 N N . LEU A 1 136 ? -4.029 10.678 12.261 1.00 94.56 136 LEU A N 1
ATOM 992 C CA . LEU A 1 136 ? -3.466 11.846 12.928 1.00 94.56 136 LEU A CA 1
ATOM 993 C C . LEU A 1 136 ? -4.472 13.005 13.037 1.00 94.56 136 LEU A C 1
ATOM 995 O O . LEU A 1 136 ? -4.462 13.735 14.029 1.00 94.56 136 LEU A O 1
ATOM 999 N N . CYS A 1 137 ? -5.394 13.160 12.080 1.00 96.38 137 CYS A N 1
ATOM 1000 C CA . CYS A 1 137 ? -6.506 14.110 12.194 1.00 96.38 137 CYS A CA 1
ATOM 1001 C C . CYS A 1 137 ? -7.400 13.791 13.398 1.00 96.38 137 CYS A C 1
ATOM 1003 O O . CYS A 1 137 ? -7.843 14.714 14.084 1.00 96.38 137 CYS A O 1
ATOM 1005 N N . ILE A 1 138 ? -7.626 12.507 13.690 1.00 95.75 138 ILE A N 1
ATOM 1006 C CA . ILE A 1 138 ? -8.411 12.069 14.852 1.00 95.75 138 ILE A CA 1
ATOM 1007 C C . ILE A 1 138 ? -7.669 12.387 16.157 1.00 95.75 138 ILE A C 1
ATOM 1009 O O . ILE A 1 138 ? -8.290 12.844 17.117 1.00 95.75 138 ILE A O 1
ATOM 1013 N N . THR A 1 139 ? -6.349 12.175 16.215 1.00 96.31 139 THR A N 1
ATOM 1014 C CA . THR A 1 139 ? -5.575 12.358 17.457 1.00 96.31 139 THR A CA 1
ATOM 1015 C C . THR A 1 139 ? -5.167 13.801 17.731 1.00 96.31 139 THR A C 1
ATOM 1017 O O . THR A 1 139 ? -5.113 14.219 18.887 1.00 96.31 139 THR A O 1
ATOM 1020 N N . SER A 1 140 ? -4.840 14.559 16.686 1.00 95.94 140 SER A N 1
ATOM 1021 C CA . SER A 1 140 ? -4.190 15.874 16.781 1.00 95.94 140 SER A CA 1
ATOM 1022 C C . SER A 1 140 ? -5.049 17.018 16.241 1.00 95.94 140 SER A C 1
ATOM 1024 O O . SER A 1 140 ? -4.697 18.184 16.422 1.00 95.94 140 SER A O 1
ATOM 1026 N N . GLY A 1 141 ? -6.189 16.700 15.626 1.00 97.06 141 GLY A N 1
ATOM 1027 C CA . GLY A 1 141 ? -7.129 17.661 15.065 1.00 97.06 141 GLY A CA 1
ATOM 1028 C C . GLY A 1 141 ? -6.809 18.054 13.622 1.00 97.06 141 GLY A C 1
ATOM 1029 O O . GLY A 1 141 ? -5.655 18.248 13.237 1.00 97.06 141 GLY A O 1
ATOM 1030 N N . GLU A 1 142 ? -7.867 18.240 12.832 1.00 95.56 142 GLU A N 1
ATOM 1031 C CA . GLU A 1 142 ? -7.793 18.528 11.393 1.00 95.56 142 GLU A CA 1
ATOM 1032 C C . GLU A 1 142 ? -6.984 19.795 11.070 1.00 95.56 142 GLU A C 1
ATOM 1034 O O . GLU A 1 142 ? -6.186 19.801 10.139 1.00 95.56 142 GLU A O 1
ATOM 1039 N N . VAL A 1 143 ? -7.138 20.866 11.858 1.00 96.31 143 VAL A N 1
ATOM 1040 C CA . VAL A 1 143 ? -6.451 22.149 11.610 1.00 96.31 143 VAL A CA 1
ATOM 1041 C C . VAL A 1 143 ? -4.932 22.002 11.710 1.00 96.31 143 VAL A C 1
ATOM 1043 O O . VAL A 1 143 ? -4.204 22.546 10.881 1.00 96.31 143 VAL A O 1
ATOM 1046 N N . ASN A 1 144 ? -4.453 21.250 12.705 1.00 96.56 144 ASN A N 1
ATOM 1047 C CA . ASN A 1 144 ? -3.024 21.017 12.901 1.00 96.56 144 ASN A CA 1
ATOM 1048 C C . ASN A 1 144 ? -2.445 20.180 11.754 1.00 96.56 144 ASN A C 1
ATOM 1050 O O . ASN A 1 144 ? -1.387 20.495 11.213 1.00 96.56 144 ASN A O 1
ATOM 1054 N N . MET A 1 145 ? -3.181 19.147 11.347 1.00 97.00 145 MET A N 1
ATOM 1055 C CA . MET A 1 145 ? -2.787 18.269 10.250 1.00 97.00 145 MET A CA 1
ATOM 1056 C C . MET A 1 145 ? -2.771 18.976 8.901 1.00 97.00 145 MET A C 1
ATOM 1058 O O . MET A 1 145 ? -1.826 18.809 8.131 1.00 97.00 145 MET A O 1
ATOM 1062 N N . ARG A 1 146 ? -3.761 19.833 8.646 1.00 97.06 146 ARG A N 1
ATOM 1063 C CA . ARG A 1 146 ? -3.814 20.657 7.439 1.00 97.06 146 ARG A CA 1
ATOM 1064 C C . ARG A 1 146 ? -2.610 21.587 7.347 1.00 97.06 146 ARG A C 1
ATOM 1066 O O . ARG A 1 146 ? -1.957 21.625 6.311 1.00 97.06 146 ARG A O 1
ATOM 1073 N N . TRP A 1 147 ? -2.282 22.280 8.439 1.00 97.81 147 TRP A N 1
ATOM 1074 C CA . TRP A 1 147 ? -1.116 23.164 8.496 1.00 97.81 147 TRP A CA 1
ATOM 1075 C C . TRP A 1 147 ? 0.201 22.410 8.254 1.00 97.81 147 TRP A C 1
ATOM 1077 O O . TRP A 1 147 ? 1.070 22.885 7.520 1.00 97.81 147 TRP A O 1
ATOM 1087 N N . MET A 1 148 ? 0.342 21.211 8.822 1.00 97.50 148 MET A N 1
ATOM 1088 C CA . MET A 1 148 ? 1.500 20.352 8.569 1.00 97.50 148 MET A CA 1
ATOM 1089 C C . MET A 1 148 ? 1.601 19.934 7.095 1.00 97.50 148 MET A C 1
ATOM 1091 O O . MET A 1 148 ? 2.681 20.007 6.512 1.00 97.50 148 MET A O 1
ATOM 1095 N N . LEU A 1 149 ? 0.490 19.532 6.473 1.00 97.88 149 LEU A N 1
ATOM 1096 C CA . LEU A 1 149 ? 0.467 19.149 5.061 1.00 97.88 149 LEU A CA 1
ATOM 1097 C C . LEU A 1 149 ? 0.786 20.334 4.140 1.00 97.88 149 LEU A C 1
ATOM 1099 O O . LEU A 1 149 ? 1.569 20.189 3.206 1.00 97.88 149 LEU A O 1
ATOM 1103 N N . GLU A 1 150 ? 0.253 21.520 4.435 1.00 98.06 150 GLU A N 1
ATOM 1104 C CA . GLU A 1 150 ? 0.600 22.766 3.736 1.00 98.06 150 GLU A CA 1
ATOM 1105 C C . GLU A 1 150 ? 2.094 23.104 3.874 1.00 98.06 150 GLU A C 1
ATOM 1107 O O . GLU A 1 150 ? 2.729 23.520 2.903 1.00 98.06 150 GLU A O 1
ATOM 1112 N N . SER A 1 151 ? 2.683 22.860 5.048 1.00 98.00 151 SER A N 1
ATOM 1113 C CA . SER A 1 151 ? 4.117 23.068 5.289 1.00 98.00 151 SER A CA 1
ATOM 1114 C C . SER A 1 151 ? 4.979 22.060 4.516 1.00 98.00 151 SER A C 1
ATOM 1116 O O . SER A 1 151 ? 5.992 22.434 3.922 1.00 98.00 151 SER A O 1
ATOM 1118 N N . ALA A 1 152 ? 4.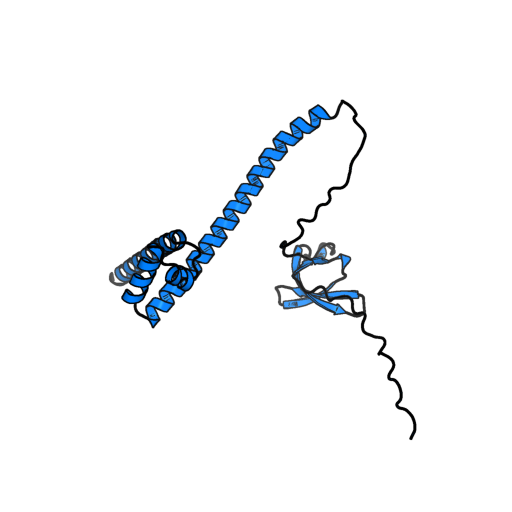544 20.799 4.427 1.00 97.88 152 ALA A N 1
ATOM 1119 C CA . ALA A 1 152 ? 5.194 19.785 3.597 1.00 97.88 152 ALA A CA 1
ATOM 1120 C C . ALA A 1 152 ? 5.123 20.128 2.094 1.00 97.88 152 ALA A C 1
ATOM 1122 O O . ALA A 1 152 ? 6.117 19.986 1.379 1.00 97.88 152 ALA A O 1
ATOM 1123 N N . ILE A 1 153 ? 3.984 20.643 1.611 1.00 98.00 153 ILE A N 1
ATOM 1124 C CA . ILE A 1 153 ? 3.834 21.138 0.229 1.00 98.00 153 ILE A CA 1
ATOM 1125 C C . ILE A 1 153 ? 4.795 22.301 -0.041 1.00 98.00 153 ILE A C 1
ATOM 1127 O O . ILE A 1 153 ? 5.421 22.352 -1.101 1.00 98.00 153 ILE A O 1
ATOM 1131 N N . ALA A 1 154 ? 4.976 23.201 0.930 1.00 97.94 154 ALA A N 1
ATOM 1132 C CA . ALA A 1 154 ? 5.937 24.300 0.840 1.00 97.94 154 ALA A CA 1
ATOM 1133 C C . ALA A 1 154 ? 7.411 23.839 0.811 1.00 97.94 154 ALA A C 1
ATOM 1135 O O . ALA A 1 154 ? 8.303 24.662 0.599 1.00 97.94 154 ALA A O 1
ATOM 1136 N N . GLY A 1 1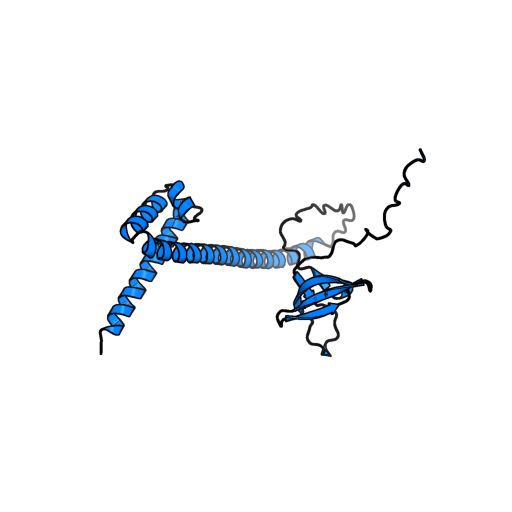55 ? 7.675 22.539 0.974 1.00 97.19 155 GLY A N 1
ATOM 1137 C CA . GLY A 1 155 ? 9.007 21.950 0.882 1.00 97.19 155 GLY A CA 1
ATOM 1138 C C . GLY A 1 155 ? 9.723 21.802 2.220 1.00 97.19 155 GLY A C 1
ATOM 1139 O O . GLY A 1 155 ? 10.934 21.585 2.221 1.00 97.19 155 GLY A O 1
ATOM 1140 N N . ASP A 1 156 ? 9.014 21.920 3.345 1.00 98.31 156 ASP A N 1
ATOM 1141 C CA . ASP A 1 156 ? 9.599 21.663 4.658 1.00 98.31 156 ASP A CA 1
ATOM 1142 C C . ASP A 1 156 ? 9.934 20.169 4.809 1.00 98.31 156 ASP A C 1
ATOM 1144 O O . ASP A 1 156 ? 9.052 19.305 4.825 1.00 98.31 156 ASP A O 1
ATOM 1148 N N . ALA A 1 157 ? 11.232 19.867 4.883 1.00 97.62 157 ALA A N 1
ATOM 1149 C CA . ALA A 1 157 ? 11.744 18.504 4.910 1.00 97.62 157 ALA A CA 1
ATOM 1150 C C . ALA A 1 157 ? 11.299 17.727 6.157 1.00 97.62 157 ALA A C 1
ATOM 1152 O O . ALA A 1 157 ? 11.077 16.519 6.055 1.00 97.62 157 ALA A O 1
ATOM 1153 N N . ASP A 1 158 ? 11.128 18.405 7.296 1.00 97.75 158 ASP A N 1
ATOM 1154 C CA . ASP A 1 158 ? 10.744 17.755 8.549 1.00 97.75 158 ASP A CA 1
ATOM 1155 C C . ASP A 1 158 ? 9.300 17.251 8.452 1.00 97.75 158 ASP A C 1
ATOM 1157 O O . ASP A 1 158 ? 9.008 16.107 8.805 1.00 97.75 158 ASP A O 1
ATOM 1161 N N . PHE A 1 159 ? 8.403 18.062 7.884 1.00 97.44 159 PHE A N 1
ATOM 1162 C CA . PHE A 1 159 ? 7.007 17.671 7.674 1.00 97.44 159 PHE A CA 1
ATOM 1163 C C . PHE A 1 159 ? 6.829 16.678 6.520 1.00 97.44 159 PHE A C 1
ATOM 1165 O O . PHE A 1 159 ? 6.003 15.772 6.628 1.00 97.44 159 PHE A O 1
ATOM 1172 N N . ILE A 1 160 ? 7.631 16.774 5.451 1.00 97.31 160 ILE A N 1
ATOM 1173 C CA . ILE A 1 160 ? 7.671 15.752 4.388 1.00 97.31 160 ILE A CA 1
ATOM 1174 C C . ILE A 1 160 ? 8.057 14.392 4.983 1.00 97.31 160 ILE A C 1
ATOM 1176 O O . ILE A 1 160 ? 7.380 13.395 4.729 1.00 97.31 160 ILE A O 1
ATOM 1180 N N . GLN A 1 161 ? 9.112 14.352 5.802 1.00 96.56 161 GLN A N 1
ATOM 1181 C CA . GLN A 1 161 ? 9.568 13.121 6.443 1.00 96.56 161 GLN A CA 1
ATOM 1182 C C . GLN A 1 161 ? 8.549 12.595 7.459 1.00 96.56 161 GLN A C 1
ATOM 1184 O O . GLN A 1 161 ? 8.324 11.386 7.516 1.00 96.56 161 GLN A O 1
ATOM 1189 N N . MET A 1 162 ? 7.924 13.482 8.238 1.00 95.62 162 MET A N 1
ATOM 1190 C CA . MET A 1 162 ? 6.912 13.113 9.232 1.00 95.62 162 MET A CA 1
ATOM 1191 C C . MET A 1 162 ? 5.689 12.438 8.602 1.00 95.62 162 MET A C 1
ATOM 1193 O O . MET A 1 162 ? 5.135 11.525 9.201 1.00 95.62 162 MET A O 1
ATOM 1197 N N . LEU A 1 163 ? 5.309 12.838 7.386 1.00 95.69 163 LEU A N 1
ATOM 1198 C CA . LEU A 1 163 ? 4.220 12.229 6.612 1.00 95.69 163 LEU A CA 1
ATOM 1199 C C . LEU A 1 163 ? 4.650 10.973 5.824 1.00 95.69 163 LEU A C 1
ATOM 1201 O O . LEU A 1 163 ? 3.891 10.478 4.994 1.00 95.69 163 LEU A O 1
ATOM 1205 N N . GLY A 1 164 ? 5.886 10.490 6.002 1.00 95.88 164 GLY A N 1
ATOM 1206 C CA . GLY A 1 164 ? 6.408 9.330 5.268 1.00 95.88 164 GLY A CA 1
ATOM 1207 C C . GLY A 1 164 ? 6.652 9.591 3.774 1.00 95.88 164 GLY A C 1
ATOM 1208 O O . GLY A 1 164 ? 6.797 8.656 2.976 1.00 95.88 164 GLY A O 1
ATOM 1209 N N . LEU A 1 165 ? 6.711 10.856 3.359 1.00 96.94 165 LEU A N 1
ATOM 1210 C CA . LEU A 1 165 ? 6.850 11.256 1.963 1.00 96.94 165 LEU A CA 1
ATOM 1211 C C . LEU A 1 165 ? 8.321 11.477 1.596 1.00 96.94 165 LEU A C 1
ATOM 1213 O O . LEU A 1 165 ? 9.181 11.712 2.439 1.00 96.94 165 LEU A O 1
ATOM 1217 N N . ALA A 1 166 ? 8.633 11.358 0.307 1.00 96.69 166 ALA A N 1
ATOM 1218 C CA . ALA A 1 166 ? 9.986 11.555 -0.213 1.00 96.69 166 ALA A CA 1
ATOM 1219 C C . ALA A 1 166 ? 10.189 12.945 -0.830 1.00 96.69 166 ALA A C 1
ATOM 1221 O O . ALA A 1 166 ? 11.325 13.400 -0.950 1.00 96.69 166 ALA A O 1
ATOM 1222 N N . THR A 1 167 ? 9.115 13.601 -1.278 1.00 97.56 167 THR A N 1
ATOM 1223 C CA . THR A 1 167 ? 9.190 14.878 -2.001 1.00 97.56 167 THR A CA 1
ATOM 1224 C C . THR A 1 167 ? 7.984 15.765 -1.698 1.00 97.56 167 THR A C 1
ATOM 1226 O O . THR A 1 167 ? 6.924 15.262 -1.328 1.00 97.56 167 THR A O 1
ATOM 1229 N N . SER A 1 168 ? 8.115 17.076 -1.929 1.00 97.81 168 SER A N 1
ATOM 1230 C CA . SER A 1 168 ? 6.985 18.016 -1.860 1.00 97.81 168 SER A CA 1
ATOM 1231 C C . SER A 1 168 ? 5.893 17.684 -2.880 1.00 97.81 168 SER A C 1
ATOM 1233 O O . SER A 1 168 ? 4.713 17.848 -2.600 1.00 97.81 168 SER A O 1
ATOM 1235 N N . HIS A 1 169 ? 6.267 17.134 -4.039 1.00 97.75 169 HIS A N 1
ATOM 1236 C CA . HIS A 1 169 ? 5.301 16.688 -5.036 1.00 97.75 169 HIS A CA 1
ATOM 1237 C C . HIS A 1 169 ? 4.430 15.533 -4.521 1.00 97.75 169 HIS A C 1
ATOM 1239 O O . HIS A 1 169 ? 3.222 15.531 -4.726 1.00 97.75 169 HIS A O 1
ATOM 1245 N N . GLU A 1 170 ? 5.007 14.570 -3.793 1.00 97.50 170 GLU A N 1
ATOM 1246 C CA . GLU A 1 170 ? 4.207 13.534 -3.126 1.00 97.50 170 GLU A CA 1
ATOM 1247 C C . GLU A 1 170 ? 3.227 14.142 -2.104 1.00 97.50 170 GLU A C 1
ATOM 1249 O O . GLU A 1 170 ? 2.111 13.642 -1.975 1.00 97.50 170 GLU A O 1
ATOM 1254 N N . ALA A 1 171 ? 3.591 15.249 -1.442 1.00 98.06 171 ALA A N 1
ATOM 1255 C CA . ALA A 1 171 ? 2.699 15.960 -0.520 1.00 98.06 171 ALA A CA 1
ATOM 1256 C C . ALA A 1 171 ? 1.526 16.641 -1.246 1.00 98.06 171 ALA A C 1
ATOM 1258 O O . ALA A 1 171 ? 0.399 16.605 -0.756 1.00 98.06 171 ALA A O 1
ATOM 1259 N N . GLU A 1 172 ? 1.746 17.189 -2.444 1.00 98.12 172 GLU A N 1
ATOM 1260 C CA . GLU A 1 172 ? 0.666 17.717 -3.291 1.00 98.12 172 GLU A CA 1
ATOM 1261 C C . GLU A 1 172 ? -0.318 16.615 -3.707 1.00 98.12 172 GLU A C 1
ATOM 1263 O O . GLU A 1 172 ? -1.535 16.814 -3.651 1.00 98.12 172 GLU A O 1
ATOM 1268 N N . VAL A 1 173 ? 0.193 15.441 -4.100 1.00 97.81 173 VAL A N 1
ATOM 1269 C CA . VAL A 1 173 ? -0.652 14.294 -4.474 1.00 97.81 173 VAL A CA 1
ATOM 1270 C C . VAL A 1 173 ? -1.443 13.792 -3.263 1.00 97.81 173 VAL A C 1
ATOM 1272 O O . VAL A 1 173 ? -2.640 13.524 -3.385 1.00 97.81 173 VAL A O 1
ATOM 1275 N N . LEU A 1 174 ? -0.812 13.720 -2.086 1.00 97.75 174 LEU A N 1
ATOM 1276 C CA . LEU A 1 174 ? -1.492 13.391 -0.833 1.00 97.75 174 LEU A CA 1
ATOM 1277 C C . LEU A 1 174 ? -2.614 14.394 -0.525 1.00 97.75 174 LEU A C 1
ATOM 1279 O O . LEU A 1 174 ? -3.734 13.983 -0.231 1.00 97.75 174 LEU A O 1
ATOM 1283 N N . HIS A 1 175 ? -2.357 15.695 -0.657 1.00 98.06 175 HIS A N 1
ATOM 1284 C CA . HIS A 1 175 ? -3.360 16.737 -0.430 1.00 98.06 175 HIS A CA 1
ATOM 1285 C C . HIS A 1 175 ? -4.567 16.613 -1.359 1.00 98.06 175 HIS A C 1
ATOM 1287 O O . HIS A 1 175 ? -5.705 16.642 -0.892 1.00 98.06 175 HIS A O 1
ATOM 1293 N N . GLN A 1 176 ? -4.340 16.395 -2.657 1.00 97.75 176 GLN A N 1
ATOM 1294 C CA . GLN A 1 176 ? -5.429 16.149 -3.607 1.00 97.75 176 GLN A CA 1
ATOM 1295 C C . GLN A 1 176 ? -6.242 14.904 -3.234 1.00 97.75 176 GLN A C 1
ATOM 1297 O O . GLN A 1 176 ? -7.469 14.903 -3.362 1.00 97.75 176 GLN A O 1
ATOM 1302 N N . ARG A 1 177 ? -5.573 13.845 -2.761 1.00 96.94 177 ARG A N 1
ATOM 1303 C CA . ARG A 1 177 ? -6.240 12.613 -2.337 1.00 96.94 177 ARG A CA 1
ATOM 1304 C C . ARG A 1 177 ? -7.115 12.834 -1.104 1.00 96.94 177 ARG A C 1
ATOM 1306 O O . ARG A 1 177 ? -8.281 12.449 -1.124 1.00 96.94 177 ARG A O 1
ATOM 1313 N N . VAL A 1 178 ? -6.573 13.474 -0.071 1.00 97.12 178 VAL A N 1
ATOM 1314 C CA . VAL A 1 178 ? -7.297 13.792 1.168 1.00 97.12 178 VAL A CA 1
ATOM 1315 C C . VAL A 1 178 ? -8.500 14.688 0.877 1.00 97.12 178 VAL A C 1
ATOM 1317 O O . VAL A 1 178 ? -9.592 14.436 1.379 1.00 97.12 178 VAL A O 1
ATOM 1320 N N . GLU A 1 179 ? -8.340 15.703 0.025 1.00 96.75 179 GLU A N 1
ATOM 1321 C CA . GLU A 1 179 ? -9.444 16.581 -0.365 1.00 96.75 179 GLU A CA 1
ATOM 1322 C C . GLU A 1 179 ? -10.559 15.812 -1.092 1.00 96.75 179 GLU A C 1
ATOM 1324 O O . GLU A 1 179 ? -11.744 16.050 -0.849 1.00 96.75 179 GLU A O 1
ATOM 1329 N N . ALA A 1 180 ? -10.196 14.861 -1.959 1.00 95.88 180 ALA A N 1
ATOM 1330 C CA . ALA A 1 180 ? -11.164 13.989 -2.613 1.00 95.88 180 ALA A CA 1
ATOM 1331 C C . ALA A 1 180 ? -11.920 13.110 -1.602 1.00 95.88 180 ALA A C 1
ATOM 1333 O O . ALA A 1 180 ? -13.143 13.007 -1.700 1.00 95.88 180 ALA A O 1
ATOM 1334 N N . ASP A 1 181 ? -11.226 12.533 -0.617 1.00 95.12 181 ASP A N 1
ATOM 1335 C CA . ASP A 1 181 ? -11.848 11.717 0.432 1.00 95.12 181 ASP A CA 1
ATOM 1336 C C . ASP A 1 181 ? -12.815 12.558 1.297 1.00 95.12 181 ASP A C 1
ATOM 1338 O O . ASP A 1 181 ? -13.939 12.131 1.558 1.00 95.12 181 ASP A O 1
ATOM 1342 N N . ILE A 1 182 ? -12.446 13.795 1.660 1.00 93.88 182 ILE A N 1
ATOM 1343 C CA . ILE A 1 182 ? -13.327 14.726 2.395 1.00 93.88 182 ILE A CA 1
ATOM 1344 C C . ILE A 1 182 ? -14.591 15.043 1.588 1.00 93.88 182 ILE A C 1
ATOM 1346 O O . ILE A 1 182 ? -15.698 15.009 2.126 1.00 93.88 182 ILE A O 1
ATOM 1350 N N . ARG A 1 183 ? -14.450 15.332 0.288 1.00 96.50 183 ARG A N 1
ATOM 1351 C CA . ARG A 1 183 ? -15.605 15.593 -0.587 1.00 96.50 183 ARG A CA 1
ATOM 1352 C C . ARG A 1 183 ? -16.520 14.375 -0.701 1.00 96.50 183 ARG A C 1
ATOM 1354 O O . ARG A 1 183 ? -17.735 14.544 -0.710 1.00 96.50 183 ARG A O 1
ATOM 1361 N N . LEU A 1 184 ? -15.960 13.167 -0.791 1.00 94.31 184 LEU A N 1
ATOM 1362 C CA . LEU A 1 184 ? -16.745 11.930 -0.829 1.00 94.31 184 LEU A CA 1
ATOM 1363 C C . LEU A 1 184 ? -17.525 11.712 0.471 1.00 94.31 184 LEU A C 1
ATOM 1365 O O . LEU A 1 184 ? -18.702 11.364 0.410 1.00 94.31 184 LEU A O 1
ATOM 1369 N N . ASN A 1 185 ? -16.910 11.976 1.624 1.00 93.25 185 ASN A N 1
ATOM 1370 C CA . ASN A 1 185 ? -17.592 11.885 2.915 1.00 93.25 185 ASN A CA 1
ATOM 1371 C C . ASN A 1 185 ? -18.743 12.895 3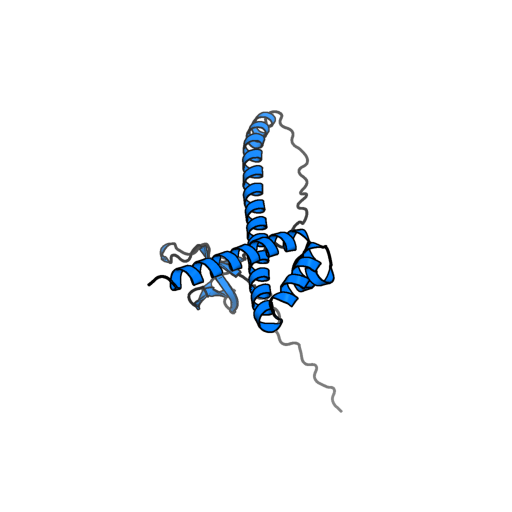.018 1.00 93.25 185 ASN A C 1
ATOM 1373 O O . ASN A 1 185 ? -19.853 12.508 3.363 1.00 93.25 185 ASN A O 1
ATOM 1377 N N . ALA A 1 186 ? -18.525 14.147 2.602 1.00 94.69 186 ALA A N 1
ATOM 1378 C CA . ALA A 1 186 ? -19.579 15.163 2.602 1.00 94.69 186 ALA A CA 1
ATOM 1379 C C . ALA A 1 186 ? -20.785 14.770 1.724 1.00 94.69 186 ALA A C 1
ATOM 1381 O O . ALA A 1 186 ? -21.931 14.992 2.106 1.00 94.69 186 ALA A O 1
ATOM 1382 N N . LEU A 1 187 ? -20.545 14.154 0.560 1.00 95.50 187 LEU A N 1
ATOM 1383 C CA . LEU A 1 187 ? -21.619 13.660 -0.309 1.00 95.50 187 LEU A CA 1
ATOM 1384 C C . LEU A 1 187 ? -22.382 12.478 0.305 1.00 95.50 187 LEU A C 1
ATOM 1386 O O . LEU A 1 187 ? -23.592 12.369 0.103 1.00 95.50 187 LEU A O 1
ATOM 1390 N N . ASN A 1 188 ? -21.694 11.599 1.039 1.00 93.25 188 ASN A N 1
ATOM 1391 C CA . ASN A 1 188 ? -22.340 10.501 1.757 1.00 93.25 188 ASN A CA 1
ATOM 1392 C C . ASN A 1 188 ? -23.233 11.033 2.885 1.00 93.25 188 ASN A C 1
ATOM 1394 O O . ASN A 1 188 ? -24.381 10.607 2.990 1.00 93.25 188 ASN A O 1
ATOM 1398 N N . ASP A 1 189 ? -22.759 12.023 3.643 1.00 95.56 189 ASP A N 1
ATOM 1399 C CA . ASP A 1 189 ? -23.539 12.660 4.708 1.00 95.56 189 ASP A CA 1
ATOM 1400 C C . ASP A 1 189 ? -24.812 13.331 4.149 1.00 95.56 189 ASP A C 1
ATOM 1402 O O . ASP A 1 189 ? -25.901 13.206 4.714 1.00 95.56 189 ASP A O 1
ATOM 1406 N N . GLU A 1 190 ? -24.717 14.001 2.991 1.00 95.81 190 GLU A N 1
ATOM 1407 C CA . GLU A 1 190 ? -25.877 14.589 2.304 1.00 95.81 190 GLU A CA 1
ATOM 1408 C C . GLU A 1 190 ? -26.881 13.541 1.796 1.00 95.81 190 GLU A C 1
ATOM 1410 O O . GLU A 1 190 ? -28.086 13.817 1.731 1.00 95.81 190 GLU A O 1
ATOM 1415 N N . ALA A 1 191 ? -26.407 12.354 1.407 1.00 94.00 191 ALA A N 1
ATOM 1416 C CA . ALA A 1 191 ? -27.258 11.271 0.927 1.00 94.00 191 ALA A CA 1
ATOM 1417 C C . ALA A 1 191 ? -28.074 10.634 2.063 1.00 94.00 191 ALA A C 1
ATOM 1419 O O . ALA A 1 191 ? -29.238 10.294 1.850 1.00 94.00 191 ALA A O 1
ATOM 1420 N N . GLU A 1 192 ? -27.510 10.529 3.268 1.00 93.25 192 GLU A N 1
ATOM 1421 C CA . GLU A 1 192 ? -28.204 9.986 4.445 1.00 93.25 192 GLU A CA 1
ATOM 1422 C C . GLU A 1 192 ? -29.319 10.909 4.972 1.00 93.25 192 GLU A C 1
ATOM 1424 O O . GLU A 1 192 ? -30.270 10.452 5.606 1.00 93.25 192 GLU A O 1
ATOM 1429 N N . LEU A 1 193 ? -29.252 12.209 4.667 1.00 91.44 193 LEU A N 1
ATOM 1430 C CA . LEU A 1 193 ? -30.220 13.221 5.108 1.00 91.44 193 LEU A CA 1
ATOM 1431 C C . LEU A 1 193 ? -31.501 13.303 4.257 1.00 91.44 193 LEU A C 1
ATOM 1433 O O . LEU A 1 193 ? -32.402 14.078 4.593 1.00 91.44 193 LEU A O 1
ATOM 1437 N N . LYS A 1 194 ? -31.614 12.535 3.166 1.00 80.94 194 LYS A N 1
ATOM 1438 C CA . LYS A 1 194 ? -32.821 12.483 2.322 1.00 80.94 194 LYS A CA 1
ATOM 1439 C C . LYS A 1 194 ? -33.635 11.210 2.617 1.00 80.94 194 LYS A C 1
ATOM 1441 O O . LYS A 1 194 ? -33.266 10.155 2.104 1.00 80.94 194 LYS A O 1
ATOM 1446 N N . PRO A 1 195 ? -34.712 11.295 3.426 1.00 71.75 195 PRO A N 1
ATOM 1447 C CA . PRO A 1 195 ? -35.625 10.177 3.684 1.00 71.75 195 PRO A CA 1
ATOM 1448 C C . PRO A 1 195 ? -36.497 9.809 2.476 1.00 71.75 195 PRO A C 1
ATOM 1450 O O . PRO A 1 195 ? -36.772 10.698 1.633 1.00 71.75 195 PRO A O 1
#

Sequence (195 aa):
MPPALSSAPAFGEYAPPAISGQVVLTGLPDDRGLNGAIGTALKTISDGRTVVRLEDGRELAFSSENLRTLTPSIAAVENSSSSLSGQRSSSTWNALKEAAAVGKDVACRLDLTLASRREAQQAAKIHEAAIEYHELCITSGEVNMRWMLESAIAGDADFIQMLGLATSHEAEVLHQRVEADIRLNALNDEAELKP

Foldseek 3Di:
DDDDDDDDPDPDPPPPPQPFAKKAFDDDPVVVVRHRFIFTFDGQDPVQWTWTQGPVRDTDTHHPVRIDGPPPPDDDPDDPPPDDDDDDDPPCPVVVVVVVVVVVVVVVVVVVVVVVVVVVVLVVLLVVLLVVLVVCCVVPNPVVSVVLLVVLLVVDPVSCVVSVHDHSVSSVVSVVVNVVVVVVVVVVVVVVPPD